Protein AF-A0A5E3WXV5-F1 (afdb_monomer_lite)

Structure (mmCIF, N/CA/C/O backbone):
data_AF-A0A5E3WXV5-F1
#
_entry.id   AF-A0A5E3WXV5-F1
#
loop_
_atom_site.group_PDB
_atom_site.id
_atom_site.type_symbol
_atom_site.label_atom_id
_atom_site.label_alt_id
_atom_site.label_comp_id
_atom_site.label_asym_id
_atom_site.label_entity_id
_atom_site.label_seq_id
_atom_site.pdbx_PDB_ins_code
_atom_site.Cartn_x
_atom_site.Cartn_y
_atom_site.Cartn_z
_atom_site.occupancy
_atom_site.B_iso_or_equiv
_atom_site.auth_seq_id
_atom_site.auth_comp_id
_atom_site.auth_asym_id
_atom_site.auth_atom_id
_atom_site.pdbx_PDB_model_num
ATOM 1 N N . MET A 1 1 ? 11.250 -11.054 -9.498 1.00 72.56 1 MET A N 1
ATOM 2 C CA . MET A 1 1 ? 11.522 -10.725 -8.086 1.00 72.56 1 MET A CA 1
ATOM 3 C C . MET A 1 1 ? 10.188 -10.610 -7.371 1.00 72.56 1 MET A C 1
ATOM 5 O O . MET A 1 1 ? 9.243 -10.063 -7.944 1.00 72.56 1 MET A O 1
ATOM 9 N N . HIS A 1 2 ? 10.112 -11.109 -6.139 1.00 77.56 2 HIS A N 1
ATOM 10 C CA . HIS A 1 2 ? 8.895 -11.073 -5.329 1.00 77.56 2 HIS A CA 1
ATOM 11 C C . HIS A 1 2 ? 9.198 -10.383 -4.003 1.00 77.56 2 HIS A C 1
ATOM 13 O O . HIS A 1 2 ? 10.108 -10.800 -3.292 1.00 77.56 2 HIS A O 1
ATOM 19 N N . TRP A 1 3 ? 8.433 -9.344 -3.687 1.00 82.50 3 TRP A N 1
ATOM 20 C CA . TRP A 1 3 ? 8.455 -8.651 -2.399 1.00 82.50 3 TRP A CA 1
ATOM 21 C C . TRP A 1 3 ? 7.056 -8.737 -1.816 1.00 82.50 3 TRP A C 1
ATOM 23 O O . TRP A 1 3 ? 6.299 -7.769 -1.744 1.00 82.50 3 TRP A O 1
ATOM 33 N N . THR A 1 4 ? 6.664 -9.972 -1.547 1.00 84.12 4 THR A N 1
ATOM 34 C CA . THR A 1 4 ? 5.307 -10.330 -1.172 1.00 84.12 4 THR A CA 1
ATOM 35 C C . THR A 1 4 ? 5.355 -11.074 0.148 1.00 84.12 4 THR A C 1
ATOM 37 O O . THR A 1 4 ? 6.223 -11.926 0.339 1.00 84.12 4 THR A O 1
ATOM 40 N N . VAL A 1 5 ? 4.419 -10.778 1.039 1.00 84.06 5 VAL A N 1
ATOM 41 C CA . VAL A 1 5 ? 4.288 -11.433 2.337 1.00 84.06 5 VAL A CA 1
ATOM 42 C C . VAL A 1 5 ? 2.954 -12.136 2.471 1.00 84.06 5 VAL A C 1
ATOM 44 O O . VAL A 1 5 ? 1.956 -11.634 1.950 1.00 84.06 5 VAL A O 1
ATOM 47 N N . PRO A 1 6 ? 2.894 -13.263 3.201 1.00 86.69 6 PRO A N 1
ATOM 48 C CA . PRO A 1 6 ? 1.621 -13.785 3.674 1.00 86.69 6 PRO A CA 1
ATOM 49 C C . PRO A 1 6 ? 0.800 -12.662 4.313 1.00 86.69 6 PRO A C 1
ATOM 51 O O . PRO A 1 6 ? 1.358 -11.831 5.030 1.00 86.69 6 PRO A O 1
ATOM 54 N N . LEU A 1 7 ? -0.513 -12.643 4.074 1.00 80.25 7 LEU A N 1
ATOM 55 C CA . LEU A 1 7 ? -1.412 -11.613 4.615 1.00 80.25 7 LEU A CA 1
ATOM 56 C C . LEU A 1 7 ? -1.259 -11.444 6.139 1.00 80.25 7 LEU A C 1
ATOM 58 O O . LEU A 1 7 ? -1.269 -10.326 6.641 1.00 80.25 7 LEU A O 1
ATOM 62 N N . MET A 1 8 ? -0.992 -12.543 6.849 1.00 71.12 8 MET A N 1
ATOM 63 C CA . MET A 1 8 ? -0.744 -12.548 8.294 1.00 71.12 8 MET A CA 1
ATOM 64 C C . MET A 1 8 ? 0.432 -11.650 8.721 1.00 71.12 8 MET A C 1
ATOM 66 O O . MET A 1 8 ? 0.409 -11.062 9.794 1.00 71.12 8 MET A O 1
ATOM 70 N N . ASN A 1 9 ? 1.448 -11.474 7.874 1.00 82.44 9 ASN A N 1
ATOM 71 C CA . ASN A 1 9 ? 2.577 -10.599 8.197 1.00 82.44 9 ASN A CA 1
ATOM 72 C C . ASN A 1 9 ? 2.220 -9.113 8.049 1.00 82.44 9 ASN A C 1
ATOM 74 O O . ASN A 1 9 ? 2.842 -8.281 8.706 1.00 82.44 9 ASN A O 1
ATOM 78 N N . LEU A 1 10 ? 1.243 -8.766 7.199 1.00 87.06 10 LEU A N 1
ATOM 79 C CA . LEU A 1 10 ? 0.714 -7.400 7.144 1.00 87.06 10 LEU A CA 1
ATOM 80 C C . LEU A 1 10 ? -0.052 -7.074 8.429 1.00 87.06 10 LEU A C 1
ATOM 82 O O . LEU A 1 10 ? 0.054 -5.957 8.921 1.00 87.06 10 LEU A O 1
ATOM 86 N N . TYR A 1 11 ? -0.757 -8.049 9.004 1.00 90.00 11 TYR A N 1
ATOM 87 C CA . TYR A 1 11 ? -1.477 -7.879 10.269 1.00 90.00 11 TYR A CA 1
ATOM 88 C C . TYR A 1 11 ? -0.534 -7.540 11.422 1.00 90.00 11 TYR A C 1
ATOM 90 O O . TYR A 1 11 ? -0.750 -6.557 12.123 1.00 90.00 11 TYR A O 1
ATOM 98 N N . CYS A 1 12 ? 0.614 -8.218 11.516 1.00 89.12 12 CYS A N 1
ATOM 99 C CA . CYS A 1 12 ? 1.662 -7.862 12.480 1.00 89.12 12 CYS A CA 1
ATOM 100 C C . CYS A 1 12 ? 2.201 -6.426 12.308 1.00 89.12 12 CYS A C 1
ATOM 102 O O . CYS A 1 12 ? 2.820 -5.875 13.221 1.00 89.12 12 CYS A O 1
ATOM 104 N N . TYR A 1 13 ? 1.993 -5.810 11.141 1.00 90.88 13 TYR A N 1
ATOM 105 C CA . TYR A 1 13 ? 2.426 -4.446 10.864 1.00 90.88 13 TYR A CA 1
ATOM 106 C C . TYR A 1 13 ? 1.383 -3.377 11.224 1.00 90.88 13 TYR A C 1
ATOM 108 O O . TYR A 1 13 ? 1.763 -2.239 11.499 1.00 90.88 13 TYR A O 1
ATOM 116 N N . LEU A 1 14 ? 0.093 -3.720 11.302 1.00 92.12 14 LEU A N 1
ATOM 117 C CA . LEU A 1 14 ? -0.974 -2.760 11.616 1.00 92.12 14 LEU A CA 1
ATOM 118 C C . LEU A 1 14 ? -0.775 -2.030 12.962 1.00 92.12 14 LEU A C 1
ATOM 120 O O . LEU A 1 14 ? -0.943 -0.809 12.982 1.00 92.12 14 LEU A O 1
ATOM 124 N N . PRO A 1 15 ? -0.317 -2.678 14.056 1.00 92.94 15 PRO A N 1
ATOM 125 C CA . PRO A 1 15 ? -0.017 -1.969 15.302 1.00 92.94 15 PRO A CA 1
ATOM 126 C C . PRO A 1 15 ? 1.068 -0.893 15.154 1.00 92.94 15 PRO A C 1
ATOM 128 O O . PRO A 1 15 ? 1.005 0.151 15.800 1.00 92.94 15 PRO A O 1
ATOM 131 N N . HIS A 1 16 ? 2.053 -1.108 14.277 1.00 92.88 16 HIS A N 1
ATOM 132 C CA . HIS A 1 16 ? 3.104 -0.122 14.013 1.00 92.88 16 HIS A CA 1
ATOM 133 C C . HIS A 1 16 ? 2.551 1.085 13.249 1.00 92.88 16 HIS A C 1
ATOM 135 O O . HIS A 1 16 ? 2.906 2.223 13.552 1.00 92.88 16 HIS A O 1
ATOM 141 N N . LEU A 1 17 ? 1.643 0.842 12.299 1.00 91.38 17 LEU A N 1
ATOM 142 C CA . LEU A 1 17 ? 0.931 1.900 11.583 1.00 91.38 17 LEU A CA 1
ATOM 143 C C . LEU A 1 17 ? 0.049 2.731 12.521 1.00 91.38 17 LEU A C 1
ATOM 145 O O . LEU A 1 17 ? 0.025 3.953 12.395 1.00 91.38 17 LEU A O 1
ATOM 149 N N . LEU A 1 18 ? -0.617 2.093 13.489 1.00 91.94 18 LEU A N 1
ATOM 150 C CA . LEU A 1 18 ? -1.394 2.793 14.513 1.00 91.94 18 LEU A CA 1
ATOM 151 C C . LEU A 1 18 ? -0.515 3.740 15.332 1.00 91.94 18 LEU A C 1
ATOM 153 O O . LEU A 1 18 ? -0.861 4.905 15.498 1.00 91.94 18 LEU A O 1
ATOM 157 N N . MET A 1 19 ? 0.642 3.271 15.802 1.00 92.38 19 MET A N 1
ATOM 158 C CA . MET A 1 19 ? 1.572 4.114 16.563 1.00 92.38 19 MET A CA 1
ATOM 159 C C . MET A 1 19 ? 2.085 5.292 15.731 1.00 92.38 19 MET A C 1
ATOM 161 O O . MET A 1 19 ? 2.176 6.411 16.237 1.00 92.38 19 MET A O 1
ATOM 165 N N . ALA A 1 20 ? 2.361 5.066 14.444 1.00 89.75 20 ALA A N 1
ATOM 166 C CA . ALA A 1 20 ? 2.742 6.132 13.524 1.00 89.75 20 ALA A CA 1
ATOM 167 C C . ALA A 1 20 ? 1.608 7.159 13.326 1.00 89.75 20 ALA A C 1
ATOM 169 O O . ALA A 1 20 ? 1.871 8.360 13.333 1.00 89.75 20 ALA A O 1
ATOM 170 N N . GLN A 1 21 ? 0.349 6.715 13.216 1.00 92.56 21 GLN A N 1
ATOM 171 C CA . GLN A 1 21 ? -0.812 7.606 13.116 1.00 92.56 21 GLN A CA 1
ATOM 172 C C . GLN A 1 21 ? -1.058 8.389 14.411 1.00 92.56 21 GLN A C 1
ATOM 174 O O . GLN A 1 21 ? -1.291 9.590 14.347 1.00 92.56 21 GLN A O 1
ATOM 179 N N . ILE A 1 22 ? -0.947 7.753 15.582 1.00 91.38 22 ILE A N 1
ATOM 180 C CA . ILE A 1 22 ? -1.072 8.432 16.884 1.00 91.38 22 ILE A CA 1
ATOM 181 C C . ILE A 1 22 ? -0.034 9.551 17.002 1.00 91.38 22 ILE A C 1
ATOM 183 O O . ILE A 1 22 ? -0.362 10.648 17.447 1.00 91.38 22 ILE A O 1
ATOM 187 N N . LYS A 1 23 ? 1.208 9.295 16.573 1.00 91.69 23 LYS A N 1
ATOM 188 C CA . LYS A 1 23 ? 2.276 10.301 16.581 1.00 91.69 23 LYS A CA 1
ATOM 189 C C . LYS A 1 23 ? 2.004 11.450 15.604 1.00 91.69 23 LYS A C 1
ATOM 191 O O . LYS A 1 23 ? 2.336 12.590 15.912 1.00 91.69 23 LYS A O 1
ATOM 196 N N . ALA A 1 24 ? 1.418 11.154 14.445 1.00 90.56 24 ALA A N 1
ATOM 197 C CA . ALA A 1 24 ? 1.077 12.153 13.435 1.00 90.56 24 ALA A CA 1
ATOM 198 C C . ALA A 1 24 ? -0.166 12.994 13.795 1.00 90.56 24 ALA A C 1
ATOM 200 O O . ALA A 1 24 ? -0.303 14.110 13.293 1.00 90.56 24 ALA A O 1
ATOM 201 N N . GLY A 1 25 ? -1.068 12.484 14.642 1.00 91.19 25 GLY A N 1
ATOM 202 C CA . GLY A 1 25 ? -2.353 13.125 14.937 1.00 91.19 25 GLY A CA 1
ATOM 203 C C . GLY A 1 25 ? -3.238 13.193 13.688 1.00 91.19 25 GLY A C 1
ATOM 204 O O . GLY A 1 25 ? -3.414 12.186 13.003 1.00 91.19 25 GLY A O 1
ATOM 205 N N . ASP A 1 26 ? -3.743 14.388 13.369 1.00 87.19 26 ASP A N 1
ATOM 206 C CA . ASP A 1 26 ? -4.492 14.665 12.129 1.00 87.19 26 ASP A CA 1
ATOM 207 C C . ASP A 1 26 ? -3.582 14.877 10.901 1.00 87.19 26 ASP A C 1
ATOM 209 O O . ASP A 1 26 ? -4.061 15.060 9.779 1.00 87.19 26 ASP A O 1
ATOM 213 N N . GLY A 1 27 ? -2.259 14.857 11.098 1.00 89.00 27 GLY A N 1
ATOM 214 C CA . GLY A 1 27 ? -1.269 15.013 10.040 1.00 89.00 27 GLY A CA 1
ATOM 215 C C . GLY A 1 27 ? -1.107 13.782 9.141 1.00 89.00 27 GLY A C 1
ATOM 216 O O . GLY A 1 27 ? -1.650 12.699 9.373 1.00 89.00 27 GLY A O 1
ATOM 217 N N . VAL A 1 28 ? -0.300 13.942 8.088 1.00 85.62 28 VAL A N 1
ATOM 218 C CA . VAL A 1 28 ? 0.076 12.839 7.194 1.00 85.62 28 VAL A CA 1
ATOM 219 C C . VAL A 1 28 ? 1.032 11.899 7.924 1.00 85.62 28 VAL A C 1
ATOM 221 O O . VAL A 1 28 ? 2.090 12.317 8.388 1.00 85.62 28 VAL A O 1
ATOM 224 N N . VAL A 1 29 ? 0.694 10.608 7.978 1.00 90.31 29 VAL A N 1
ATOM 225 C CA . VAL A 1 29 ? 1.562 9.593 8.589 1.00 90.31 29 VAL A CA 1
ATOM 226 C C . VAL A 1 29 ? 2.898 9.526 7.862 1.00 90.31 29 VAL A C 1
ATOM 228 O O . VAL A 1 29 ? 2.968 9.173 6.675 1.00 90.31 29 VAL A O 1
ATOM 231 N N . ASN A 1 30 ? 3.962 9.809 8.607 1.00 89.62 30 ASN A N 1
ATOM 232 C CA . ASN A 1 30 ? 5.321 9.586 8.159 1.00 89.62 30 ASN A CA 1
ATOM 233 C C . ASN A 1 30 ? 5.684 8.103 8.331 1.00 89.62 30 ASN A C 1
ATOM 235 O O . ASN A 1 30 ? 6.096 7.662 9.403 1.00 89.62 30 ASN A O 1
ATOM 239 N N . LEU A 1 31 ? 5.517 7.321 7.262 1.00 89.38 31 LEU A N 1
ATOM 240 C CA . LEU A 1 31 ? 5.845 5.890 7.263 1.00 89.38 31 LEU A CA 1
ATOM 241 C C . LEU A 1 31 ? 7.351 5.618 7.425 1.00 89.38 31 LEU A C 1
ATOM 243 O O . LEU A 1 31 ? 7.721 4.480 7.699 1.00 89.38 31 LEU A O 1
ATOM 247 N N . ASP A 1 32 ? 8.209 6.630 7.266 1.00 86.62 32 ASP A N 1
ATOM 248 C CA . ASP A 1 32 ? 9.666 6.484 7.359 1.00 86.62 32 ASP A CA 1
ATOM 249 C C . ASP A 1 32 ? 10.179 6.505 8.808 1.00 86.62 32 ASP A C 1
ATOM 251 O O . ASP A 1 32 ? 11.305 6.094 9.071 1.00 86.62 32 ASP A O 1
ATOM 255 N N . GLU A 1 33 ? 9.351 6.933 9.765 1.00 84.69 33 GLU A N 1
ATOM 256 C CA . GLU A 1 33 ? 9.688 6.907 11.196 1.00 84.69 33 GLU A CA 1
ATOM 257 C C . GLU A 1 33 ? 9.397 5.553 11.859 1.00 84.69 33 GLU A C 1
ATOM 259 O O . GLU A 1 33 ? 9.860 5.290 12.971 1.00 84.69 33 GLU A O 1
ATOM 264 N N . GLY A 1 34 ? 8.614 4.700 11.196 1.00 82.25 34 GLY A N 1
ATOM 265 C CA . GLY A 1 34 ? 8.286 3.359 11.667 1.00 82.25 34 GLY A CA 1
ATOM 266 C C . GLY A 1 34 ? 9.260 2.302 11.140 1.00 82.25 34 GLY A C 1
ATOM 267 O O . GLY A 1 34 ? 9.916 2.506 10.117 1.00 82.25 34 GLY A O 1
ATOM 268 N N . PRO A 1 35 ? 9.340 1.124 11.786 1.00 84.88 35 PRO A N 1
ATOM 269 C CA . PRO A 1 35 ? 10.082 0.009 11.215 1.00 84.88 35 PRO A CA 1
ATOM 270 C C . PRO A 1 35 ? 9.461 -0.363 9.867 1.00 84.88 35 PRO A C 1
ATOM 272 O O . PRO A 1 35 ? 8.256 -0.581 9.767 1.00 84.88 35 PRO A O 1
ATOM 275 N N . GLN A 1 36 ? 10.264 -0.440 8.811 1.00 81.75 36 GLN A N 1
ATOM 276 C CA . GLN A 1 36 ? 9.775 -0.954 7.535 1.00 81.75 36 GLN A CA 1
ATOM 277 C C . GLN A 1 36 ? 9.594 -2.476 7.647 1.00 81.75 36 GLN A C 1
ATOM 279 O O . GLN A 1 36 ? 10.461 -3.149 8.215 1.00 81.75 36 GLN A O 1
ATOM 284 N N . PRO A 1 37 ? 8.515 -3.071 7.105 1.00 83.75 37 PRO A N 1
ATOM 285 C CA . PRO A 1 37 ? 8.374 -4.519 7.146 1.00 83.75 37 PRO A CA 1
ATOM 286 C C . PRO A 1 37 ? 9.517 -5.154 6.355 1.00 83.75 37 PRO A C 1
ATOM 288 O O . PRO A 1 37 ? 9.707 -4.845 5.177 1.00 83.75 37 PRO A O 1
ATOM 291 N N . TYR A 1 38 ? 10.259 -6.066 6.990 1.00 83.62 38 TYR A N 1
ATOM 292 C CA . TYR A 1 38 ? 11.486 -6.661 6.441 1.00 83.62 38 TYR A CA 1
ATOM 293 C C . TYR A 1 38 ? 11.327 -7.174 5.002 1.00 83.62 38 TYR A C 1
ATOM 295 O O . TYR A 1 38 ? 12.197 -7.000 4.152 1.00 83.62 38 TYR A O 1
ATOM 303 N N . ALA A 1 39 ? 10.171 -7.751 4.693 1.00 82.62 39 ALA A N 1
ATOM 304 C CA . ALA A 1 39 ? 9.888 -8.297 3.374 1.00 82.62 39 ALA A CA 1
ATOM 305 C C . ALA A 1 39 ? 9.752 -7.257 2.251 1.00 82.62 39 ALA A C 1
ATOM 307 O O . ALA A 1 39 ? 9.864 -7.609 1.075 1.00 82.62 39 ALA A O 1
ATOM 308 N N . PHE A 1 40 ? 9.517 -5.991 2.592 1.00 87.19 40 PHE A N 1
ATOM 309 C CA . PHE A 1 40 ? 9.514 -4.893 1.633 1.00 87.19 40 PHE A CA 1
ATOM 310 C C . PHE A 1 40 ? 10.863 -4.186 1.556 1.00 87.19 40 PHE A C 1
ATOM 312 O O . PHE A 1 40 ? 11.065 -3.430 0.616 1.00 87.19 40 PHE A O 1
ATOM 319 N N . MET A 1 41 ? 11.809 -4.446 2.464 1.00 87.69 41 MET A N 1
ATOM 320 C CA . MET A 1 41 ? 13.103 -3.751 2.495 1.00 87.69 41 MET A CA 1
ATOM 321 C C . MET A 1 41 ? 13.842 -3.873 1.155 1.00 87.69 41 MET A C 1
ATOM 323 O O . MET A 1 41 ? 14.228 -2.874 0.565 1.00 87.69 41 MET A O 1
ATOM 327 N N . ALA A 1 42 ? 13.876 -5.073 0.565 1.00 88.00 42 ALA A N 1
ATOM 328 C CA . ALA A 1 42 ? 14.467 -5.278 -0.760 1.00 88.00 42 ALA A CA 1
ATOM 329 C C . ALA A 1 42 ? 13.708 -4.570 -1.905 1.00 88.00 42 ALA A C 1
ATOM 331 O O . ALA A 1 42 ? 14.281 -4.326 -2.969 1.00 88.00 42 ALA A O 1
ATOM 332 N N . PHE A 1 43 ? 12.418 -4.265 -1.727 1.00 90.31 43 PHE A N 1
ATOM 333 C CA . PHE A 1 43 ? 11.668 -3.420 -2.656 1.00 90.31 43 PHE A CA 1
ATOM 334 C C . PHE A 1 43 ? 12.048 -1.948 -2.471 1.00 90.31 43 PHE A C 1
ATOM 336 O O . PHE A 1 43 ? 12.353 -1.292 -3.466 1.00 90.31 43 PHE A O 1
ATOM 343 N N . TYR A 1 44 ? 12.085 -1.461 -1.227 1.00 89.50 44 TYR A N 1
ATOM 344 C CA . TYR A 1 44 ? 12.519 -0.105 -0.878 1.00 89.50 44 TYR A CA 1
ATOM 345 C C . TYR A 1 44 ? 13.939 0.172 -1.390 1.00 89.50 44 TYR A C 1
ATOM 347 O O . TYR A 1 44 ? 14.132 1.129 -2.138 1.00 89.50 44 TYR A O 1
ATOM 355 N N . ASP A 1 45 ? 14.886 -0.732 -1.130 1.00 89.81 45 ASP A N 1
ATOM 356 C CA . ASP A 1 45 ? 16.258 -0.668 -1.643 1.00 89.81 45 ASP A CA 1
ATOM 357 C C . ASP A 1 45 ? 16.283 -0.601 -3.175 1.00 89.81 45 ASP A C 1
ATOM 359 O O . ASP A 1 45 ? 16.995 0.208 -3.765 1.00 89.81 45 ASP A O 1
ATOM 363 N N . ARG A 1 46 ? 15.461 -1.409 -3.860 1.00 89.12 46 ARG A N 1
ATOM 364 C CA . ARG A 1 46 ? 15.404 -1.382 -5.329 1.00 89.12 46 ARG A CA 1
ATOM 365 C C . ARG A 1 46 ? 14.837 -0.066 -5.861 1.00 89.12 46 ARG A C 1
ATOM 367 O O . ARG A 1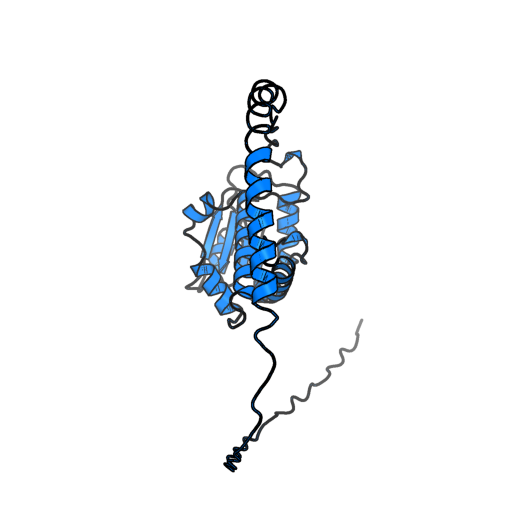 46 ? 15.326 0.417 -6.882 1.00 89.12 46 ARG A O 1
ATOM 374 N N . VAL A 1 47 ? 13.813 0.491 -5.214 1.00 88.75 47 VAL A N 1
ATOM 375 C CA . VAL A 1 47 ? 13.243 1.799 -5.575 1.00 88.75 47 VAL A CA 1
ATOM 376 C C . VAL A 1 47 ? 14.263 2.912 -5.331 1.00 88.75 47 VAL A C 1
ATOM 378 O O . VAL A 1 47 ? 14.390 3.785 -6.185 1.00 88.75 47 VAL A O 1
ATOM 381 N N . ARG A 1 48 ? 15.018 2.853 -4.226 1.00 88.69 48 ARG A N 1
ATOM 382 C CA . ARG A 1 48 ? 16.091 3.799 -3.891 1.00 88.69 48 ARG A CA 1
ATOM 383 C C . ARG A 1 48 ? 17.242 3.742 -4.897 1.00 88.69 48 ARG A C 1
ATOM 385 O O . ARG A 1 48 ? 17.620 4.765 -5.458 1.00 88.69 48 ARG A O 1
ATOM 392 N N . ASP A 1 49 ? 17.784 2.552 -5.143 1.00 88.06 49 ASP A N 1
ATOM 393 C CA . ASP A 1 49 ? 19.064 2.397 -5.841 1.00 88.06 49 ASP A CA 1
ATOM 394 C C . ASP A 1 49 ? 18.910 2.366 -7.366 1.00 88.06 49 ASP A C 1
ATOM 396 O O . ASP A 1 49 ? 19.824 2.746 -8.104 1.00 88.06 49 ASP A O 1
ATOM 400 N N . ARG A 1 50 ? 17.782 1.843 -7.872 1.00 85.38 50 ARG A N 1
ATOM 401 C CA . ARG A 1 50 ? 17.550 1.621 -9.311 1.00 85.38 50 ARG A CA 1
ATOM 402 C C . ARG A 1 50 ? 16.083 1.834 -9.702 1.00 85.38 50 ARG A C 1
ATOM 404 O O . ARG A 1 50 ? 15.436 0.898 -10.189 1.00 85.38 50 ARG A O 1
ATOM 411 N N . PRO A 1 51 ? 15.553 3.062 -9.564 1.00 76.25 51 PRO A N 1
ATOM 412 C CA . PRO A 1 51 ? 14.179 3.353 -9.964 1.00 76.25 51 PRO A CA 1
ATOM 413 C C . PRO A 1 51 ? 13.977 3.269 -11.488 1.00 76.25 51 PRO A C 1
ATOM 415 O O . PRO A 1 51 ? 12.879 2.955 -11.955 1.00 76.25 51 PRO A O 1
ATOM 418 N N . ALA A 1 52 ? 15.036 3.517 -12.272 1.00 69.06 52 ALA A N 1
ATOM 419 C CA . ALA A 1 52 ? 15.005 3.450 -13.729 1.00 69.06 52 ALA A CA 1
ATOM 420 C C . ALA A 1 52 ? 14.865 2.000 -14.224 1.00 69.06 52 ALA A C 1
ATOM 422 O O . ALA A 1 52 ? 15.653 1.115 -13.880 1.00 69.06 52 ALA A O 1
ATOM 423 N N . ARG A 1 53 ? 13.852 1.759 -15.062 1.00 66.81 53 ARG A N 1
ATOM 424 C CA . ARG A 1 53 ? 13.506 0.425 -15.564 1.00 66.81 53 ARG A CA 1
ATOM 425 C C . ARG A 1 53 ? 14.011 0.132 -16.969 1.00 66.81 53 ARG A C 1
ATOM 427 O O . ARG A 1 53 ? 14.098 1.008 -17.827 1.00 66.81 53 ARG A O 1
ATOM 434 N N . ALA A 1 54 ? 14.184 -1.166 -17.222 1.00 65.88 54 ALA A N 1
ATOM 435 C CA . ALA A 1 54 ? 14.129 -1.727 -18.562 1.00 65.88 54 ALA A CA 1
ATOM 436 C C . ALA A 1 54 ? 12.723 -1.506 -19.152 1.00 65.88 54 ALA A C 1
ATOM 438 O O . ALA A 1 54 ? 11.706 -1.803 -18.518 1.00 65.88 54 ALA A O 1
ATOM 439 N N . ARG A 1 55 ? 12.666 -0.967 -20.372 1.00 74.81 55 ARG A N 1
ATOM 440 C CA . ARG A 1 55 ? 11.424 -0.678 -21.104 1.00 74.81 55 ARG A CA 1
ATOM 441 C C . ARG A 1 55 ? 10.498 -1.909 -21.106 1.00 74.81 55 ARG A C 1
ATOM 443 O O . ARG A 1 55 ? 10.876 -2.953 -21.626 1.00 74.81 55 ARG A O 1
ATOM 450 N N . GLY A 1 56 ? 9.285 -1.774 -20.563 1.00 81.88 56 GLY A N 1
ATOM 451 C CA . GLY A 1 56 ? 8.223 -2.789 -20.661 1.00 81.88 56 GLY A CA 1
ATOM 452 C C . GLY A 1 56 ? 8.040 -3.729 -19.461 1.00 81.88 56 GLY A C 1
ATOM 453 O O . GLY A 1 56 ? 7.143 -4.572 -19.502 1.00 81.88 56 GLY A O 1
ATOM 454 N N . GLU A 1 57 ? 8.823 -3.597 -18.387 1.00 86.62 57 GLU A N 1
ATOM 455 C CA . GLU A 1 57 ? 8.575 -4.358 -17.154 1.00 86.62 57 GLU A CA 1
ATOM 456 C C . GLU A 1 57 ? 7.247 -3.896 -16.510 1.00 86.62 57 GLU A C 1
ATOM 458 O O . GLU A 1 57 ? 6.966 -2.701 -16.424 1.00 86.62 57 GLU A O 1
ATOM 463 N N . ARG A 1 58 ? 6.404 -4.837 -16.070 1.00 93.12 58 ARG A N 1
ATOM 464 C CA . ARG A 1 58 ? 5.124 -4.563 -15.388 1.00 93.12 58 ARG A CA 1
ATOM 465 C C . ARG A 1 58 ? 5.317 -4.774 -13.888 1.00 93.12 58 ARG A C 1
ATOM 467 O O . ARG A 1 58 ? 5.961 -5.742 -13.494 1.00 93.12 58 ARG A O 1
ATOM 474 N N . VAL A 1 59 ? 4.831 -3.860 -13.047 1.00 95.31 59 VAL A N 1
ATOM 475 C CA . VAL A 1 59 ? 4.704 -4.118 -11.600 1.00 95.31 59 VAL A CA 1
ATOM 476 C C . VAL A 1 59 ? 3.262 -4.488 -11.298 1.00 95.31 59 VAL A C 1
ATOM 478 O O . VAL A 1 59 ? 2.343 -3.899 -11.862 1.00 95.31 59 VAL A O 1
ATOM 481 N N . TYR A 1 60 ? 3.071 -5.428 -10.388 1.00 97.12 60 TYR A N 1
ATOM 482 C CA . TYR A 1 60 ? 1.791 -5.759 -9.792 1.00 97.12 60 TYR A CA 1
ATOM 483 C C . TYR A 1 60 ? 1.848 -5.442 -8.301 1.00 97.12 60 TYR A C 1
ATOM 485 O O . TYR A 1 60 ? 2.785 -5.851 -7.616 1.00 97.12 60 TYR A O 1
ATOM 493 N N . ILE A 1 61 ? 0.843 -4.723 -7.818 1.00 97.44 61 ILE A N 1
ATOM 494 C CA . ILE A 1 61 ? 0.626 -4.417 -6.405 1.00 97.44 61 ILE A CA 1
ATOM 495 C C . ILE A 1 61 ? -0.571 -5.249 -5.974 1.00 97.44 61 ILE A C 1
ATOM 497 O O . ILE A 1 61 ? -1.617 -5.174 -6.616 1.00 97.44 61 ILE A O 1
ATOM 501 N N . ILE A 1 62 ? -0.419 -6.062 -4.939 1.00 97.56 62 ILE A N 1
ATOM 502 C CA . ILE A 1 62 ? -1.442 -6.961 -4.414 1.00 97.56 62 ILE A CA 1
ATOM 503 C C . ILE A 1 62 ? -1.848 -6.416 -3.046 1.00 97.56 62 ILE A C 1
ATOM 505 O O . ILE A 1 62 ? -1.096 -6.534 -2.080 1.00 97.56 62 ILE A O 1
ATOM 509 N N . PHE A 1 63 ? -3.017 -5.781 -2.983 1.00 96.38 63 PHE A N 1
ATOM 510 C CA . PHE A 1 63 ? -3.546 -5.188 -1.750 1.00 96.38 63 PHE A CA 1
ATOM 511 C C . PHE A 1 63 ? -4.285 -6.223 -0.908 1.00 96.38 63 PHE A C 1
ATOM 513 O O . PHE A 1 63 ? -4.191 -6.207 0.313 1.00 96.38 63 PHE A O 1
ATOM 520 N N . VAL A 1 64 ? -5.011 -7.124 -1.578 1.00 95.94 64 VAL A N 1
ATOM 521 C CA . VAL A 1 64 ? -5.807 -8.183 -0.951 1.00 95.94 64 VAL A CA 1
ATOM 522 C C . VAL A 1 64 ? -5.612 -9.476 -1.735 1.00 95.94 64 VAL A C 1
ATOM 524 O O . VAL A 1 64 ? -5.768 -9.493 -2.958 1.00 95.94 64 VAL A O 1
ATOM 527 N N . GLY A 1 65 ? -5.278 -10.554 -1.033 1.00 95.44 65 GLY A N 1
ATOM 528 C CA . GLY A 1 65 ? -5.039 -11.888 -1.581 1.00 95.44 65 GLY A CA 1
ATOM 529 C C . GLY A 1 65 ? -4.535 -12.837 -0.492 1.00 95.44 65 GLY A C 1
ATOM 530 O O . GLY A 1 65 ? -4.439 -12.451 0.672 1.00 95.44 65 GLY A O 1
ATOM 531 N N . SER A 1 66 ? -4.168 -14.064 -0.864 1.00 94.88 66 SER A N 1
ATOM 532 C CA . SER A 1 66 ? -3.467 -14.993 0.042 1.00 94.88 66 SER A CA 1
ATOM 533 C C . SER A 1 66 ? -2.083 -14.466 0.450 1.00 94.88 66 SER A C 1
ATOM 535 O O . SER A 1 66 ? -1.548 -14.804 1.507 1.00 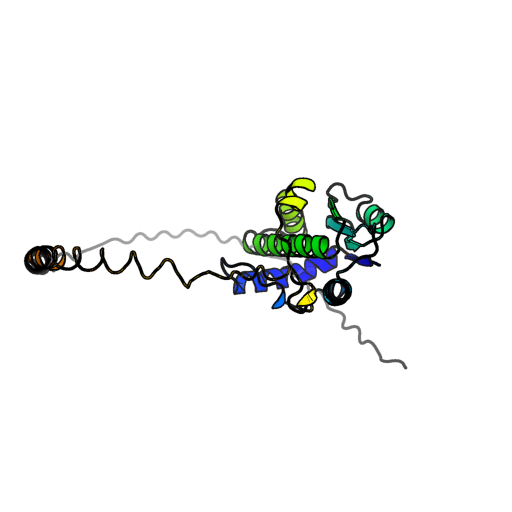94.88 66 SER A O 1
ATOM 537 N N . VAL A 1 67 ? -1.530 -13.582 -0.381 1.00 94.69 67 VAL A N 1
ATOM 538 C CA . VAL A 1 67 ? -0.270 -12.871 -0.193 1.00 94.69 67 VAL A CA 1
ATOM 539 C C . VAL A 1 67 ? -0.500 -11.409 -0.588 1.00 94.69 67 VAL A C 1
ATOM 541 O O . VAL A 1 67 ? -1.221 -11.138 -1.548 1.00 94.69 67 VAL A O 1
ATOM 544 N N . VAL A 1 68 ? 0.114 -10.470 0.126 1.00 95.12 68 VAL A N 1
ATOM 545 C CA . VAL A 1 68 ? 0.061 -9.026 -0.146 1.00 95.12 68 VAL A CA 1
ATOM 546 C C . VAL A 1 68 ? 1.454 -8.487 -0.433 1.00 95.12 68 VAL A C 1
ATOM 548 O O . VAL A 1 68 ? 2.453 -9.043 0.022 1.00 95.12 68 VAL A O 1
ATOM 551 N N . GLY A 1 69 ? 1.547 -7.412 -1.206 1.00 95.31 69 GLY A N 1
ATOM 552 C CA . GLY A 1 69 ? 2.824 -6.782 -1.523 1.00 95.31 69 GLY A CA 1
ATOM 553 C C . GLY A 1 69 ? 3.010 -6.488 -2.997 1.00 95.31 69 GLY A C 1
ATOM 554 O O . GLY A 1 69 ? 2.054 -6.212 -3.717 1.00 95.31 69 GLY A O 1
ATOM 555 N N . ILE A 1 70 ? 4.259 -6.522 -3.452 1.00 95.44 70 ILE A N 1
ATOM 556 C CA . ILE A 1 70 ? 4.637 -6.052 -4.783 1.00 95.44 70 ILE A CA 1
ATOM 557 C C . ILE A 1 70 ? 5.426 -7.139 -5.505 1.00 95.44 70 ILE A C 1
ATOM 559 O O . ILE A 1 70 ? 6.333 -7.764 -4.957 1.00 95.44 70 ILE A O 1
ATOM 563 N N . THR A 1 71 ? 5.101 -7.381 -6.771 1.00 95.44 71 THR A N 1
ATOM 564 C CA . THR A 1 71 ? 5.810 -8.358 -7.599 1.00 95.44 71 THR A CA 1
ATOM 565 C C . THR A 1 71 ? 5.904 -7.900 -9.045 1.00 95.44 71 THR A C 1
ATOM 567 O O . THR A 1 71 ? 5.079 -7.134 -9.535 1.00 95.44 71 THR A O 1
ATOM 570 N N . THR A 1 72 ? 6.923 -8.372 -9.757 1.00 94.31 72 THR A N 1
ATOM 571 C CA . THR A 1 72 ? 7.046 -8.175 -11.208 1.00 94.31 72 THR A CA 1
ATOM 572 C C . THR A 1 72 ? 6.548 -9.381 -12.002 1.00 94.31 72 THR A C 1
ATOM 574 O O . THR A 1 72 ? 6.539 -9.362 -13.232 1.00 94.31 72 THR A O 1
ATOM 577 N N . GLU A 1 73 ? 6.103 -10.431 -11.311 1.00 95.44 73 GLU A N 1
ATOM 578 C CA . GLU A 1 73 ? 5.811 -11.732 -11.897 1.00 95.44 73 GLU A CA 1
ATOM 579 C C . GLU A 1 73 ? 4.305 -11.988 -11.921 1.00 95.44 73 GLU A C 1
ATOM 581 O O . GLU A 1 73 ? 3.626 -12.007 -10.894 1.00 95.44 73 GLU A O 1
ATOM 586 N N . GLN A 1 74 ? 3.765 -12.177 -13.128 1.00 96.19 74 GLN A N 1
ATOM 587 C CA . GLN A 1 74 ? 2.325 -12.334 -13.328 1.00 96.19 74 GLN A CA 1
ATOM 588 C C . GLN A 1 74 ? 1.775 -13.583 -12.628 1.00 96.19 74 GLN A C 1
ATOM 590 O O . GLN A 1 74 ? 0.706 -13.516 -12.028 1.00 96.19 74 GLN A O 1
ATOM 595 N N . HIS A 1 75 ? 2.517 -14.692 -12.652 1.00 97.06 75 HIS A N 1
ATOM 596 C CA . HIS A 1 75 ? 2.076 -15.940 -12.031 1.00 97.06 75 HIS A CA 1
ATOM 597 C C . HIS A 1 75 ? 1.953 -15.817 -10.504 1.00 97.06 75 HIS A C 1
ATOM 599 O O . HIS A 1 75 ? 1.050 -16.399 -9.916 1.00 97.06 75 HIS A O 1
ATOM 605 N N . THR A 1 76 ? 2.812 -15.027 -9.849 1.00 96.19 76 THR A N 1
ATOM 606 C CA . THR A 1 76 ? 2.735 -14.779 -8.400 1.00 96.19 76 THR A CA 1
ATOM 607 C C . THR A 1 76 ? 1.492 -13.991 -8.047 1.00 96.19 76 THR A C 1
ATOM 609 O O . THR A 1 76 ? 0.813 -14.315 -7.080 1.00 96.19 76 THR A O 1
ATOM 612 N N . ARG A 1 77 ? 1.163 -12.978 -8.855 1.00 96.81 77 ARG A N 1
ATOM 613 C CA . ARG A 1 77 ? -0.085 -12.230 -8.711 1.00 96.81 77 ARG A CA 1
ATOM 614 C C . ARG A 1 77 ? -1.292 -13.154 -8.885 1.00 96.81 77 ARG A C 1
ATOM 616 O O . ARG A 1 77 ? -2.188 -13.127 -8.055 1.00 96.81 77 ARG A O 1
ATOM 623 N N . GLU A 1 78 ? -1.317 -13.979 -9.928 1.00 97.56 78 GLU A N 1
ATOM 624 C CA . GLU A 1 78 ? -2.419 -14.922 -10.168 1.00 97.56 78 GLU A CA 1
ATOM 625 C C . GLU A 1 78 ? -2.570 -15.933 -9.022 1.00 97.56 78 GLU A C 1
ATOM 627 O O . GLU A 1 78 ? -3.682 -16.145 -8.546 1.00 97.56 78 GLU A O 1
ATOM 632 N N . ALA A 1 79 ? -1.461 -16.479 -8.514 1.00 97.00 79 ALA A N 1
ATOM 633 C CA . ALA A 1 79 ? -1.457 -17.369 -7.355 1.00 97.00 79 ALA A CA 1
ATOM 634 C C . ALA A 1 79 ? -1.952 -16.672 -6.076 1.00 97.00 79 ALA A C 1
ATOM 636 O O . ALA A 1 79 ? -2.722 -17.257 -5.318 1.00 97.00 79 ALA A O 1
ATOM 637 N N . ALA A 1 80 ? -1.568 -15.411 -5.855 1.00 96.50 80 ALA A N 1
ATOM 638 C CA . ALA A 1 80 ? -2.025 -14.628 -4.709 1.00 96.50 80 ALA A CA 1
ATOM 639 C C . ALA A 1 80 ? -3.532 -14.321 -4.760 1.00 96.50 80 ALA A C 1
ATOM 641 O O . ALA A 1 80 ? -4.182 -14.200 -3.724 1.00 96.50 80 ALA A O 1
ATOM 642 N N . MET A 1 81 ? -4.095 -14.195 -5.964 1.00 97.25 81 MET A N 1
ATOM 643 C CA . MET A 1 81 ? -5.521 -13.933 -6.174 1.00 97.25 81 MET A CA 1
ATOM 644 C C . MET A 1 81 ? -6.373 -15.210 -6.190 1.00 97.25 81 MET A C 1
ATOM 646 O O . MET A 1 81 ? -7.596 -15.137 -6.065 1.00 97.25 81 MET A O 1
ATOM 650 N N . TRP A 1 82 ? -5.757 -16.380 -6.367 1.00 97.44 82 TRP A N 1
ATOM 651 C CA . TRP A 1 82 ? -6.476 -17.638 -6.529 1.00 97.44 82 TRP A CA 1
ATOM 652 C C . TRP A 1 82 ? -7.275 -18.007 -5.272 1.00 97.44 82 TRP A C 1
ATOM 654 O O . TRP A 1 82 ? -6.720 -18.141 -4.184 1.00 97.44 82 TRP A O 1
ATOM 664 N N . GLY A 1 83 ? -8.588 -18.207 -5.430 1.00 96.25 83 GLY A N 1
ATOM 665 C CA . GLY A 1 83 ? -9.486 -18.599 -4.337 1.00 96.25 83 GLY A CA 1
ATOM 666 C C . GLY A 1 83 ? -9.869 -17.470 -3.372 1.00 96.25 83 GLY A C 1
ATOM 667 O O . GLY A 1 83 ? -10.577 -17.727 -2.401 1.00 96.25 83 GLY A O 1
ATOM 668 N N . CYS A 1 84 ? -9.451 -16.230 -3.635 1.00 95.56 84 CYS A N 1
ATOM 669 C CA . CYS A 1 84 ? -9.759 -15.070 -2.803 1.00 95.56 84 CYS A CA 1
ATOM 670 C C . CYS A 1 84 ? -10.825 -14.195 -3.499 1.00 95.56 84 CYS A C 1
ATOM 672 O O . CYS A 1 84 ? -10.480 -13.454 -4.420 1.00 95.56 84 CYS A O 1
ATOM 674 N N . PRO A 1 85 ? -12.113 -14.255 -3.099 1.00 92.94 85 PRO A N 1
ATOM 675 C CA . PRO A 1 85 ? -13.194 -13.544 -3.796 1.00 92.94 85 PRO A CA 1
ATOM 676 C C . PRO A 1 85 ? -13.041 -12.018 -3.738 1.00 92.94 85 PRO A C 1
ATOM 678 O O . PRO A 1 85 ? -13.374 -11.332 -4.700 1.00 92.94 85 PRO A O 1
ATOM 681 N N . ASP A 1 86 ? -12.460 -11.510 -2.650 1.00 93.88 86 ASP A N 1
ATOM 682 C CA . ASP A 1 86 ? -12.214 -10.081 -2.430 1.00 93.88 86 ASP A CA 1
ATOM 683 C C . ASP A 1 86 ? -10.813 -9.642 -2.899 1.00 93.88 86 ASP A C 1
ATOM 685 O O . ASP A 1 86 ? -10.356 -8.543 -2.570 1.00 93.88 86 ASP A O 1
ATOM 689 N N . ALA A 1 87 ? -10.099 -10.497 -3.645 1.00 95.94 87 ALA A N 1
ATOM 690 C CA . ALA A 1 87 ? -8.742 -10.197 -4.078 1.00 95.94 87 ALA A CA 1
ATOM 691 C C . ALA A 1 87 ? -8.683 -8.927 -4.927 1.00 95.94 87 ALA A C 1
ATOM 693 O O . ALA A 1 87 ? -9.494 -8.696 -5.829 1.00 95.94 87 ALA A O 1
ATOM 694 N N . TYR A 1 88 ? -7.661 -8.117 -4.673 1.00 96.94 88 TYR A N 1
ATOM 695 C CA . TYR A 1 88 ? -7.466 -6.861 -5.369 1.00 96.94 88 TYR A CA 1
ATOM 696 C C . TYR A 1 88 ? -6.002 -6.612 -5.652 1.00 96.94 88 TYR A C 1
ATOM 698 O O . TYR A 1 88 ? -5.143 -6.657 -4.770 1.00 96.94 88 TYR A O 1
ATOM 706 N N . SER A 1 89 ? -5.738 -6.309 -6.916 1.00 97.50 89 SER A N 1
ATOM 707 C CA . SER A 1 89 ? -4.404 -6.007 -7.392 1.00 97.50 89 SER A CA 1
ATOM 708 C C . SER A 1 89 ? -4.463 -4.967 -8.495 1.00 97.50 89 SER A C 1
ATOM 710 O O . SER A 1 89 ? -5.357 -5.037 -9.343 1.00 97.50 89 SER A O 1
ATOM 712 N N . ILE A 1 90 ? -3.460 -4.106 -8.560 1.00 97.38 90 ILE A N 1
ATOM 713 C CA . ILE A 1 90 ? -3.293 -3.131 -9.637 1.00 97.38 90 ILE A CA 1
ATOM 714 C C . ILE A 1 90 ? -1.995 -3.422 -10.378 1.00 97.38 90 ILE A C 1
ATOM 716 O O . ILE A 1 90 ? -1.039 -3.955 -9.815 1.00 97.38 90 ILE A O 1
ATOM 720 N N . ARG A 1 91 ? -1.976 -3.096 -11.669 1.00 96.75 91 ARG A N 1
ATOM 721 C CA . ARG A 1 91 ? -0.791 -3.182 -12.515 1.00 96.75 91 ARG A CA 1
ATOM 722 C C . ARG A 1 91 ? -0.312 -1.775 -12.841 1.00 96.75 91 ARG A C 1
ATOM 724 O O . ARG A 1 91 ? -1.091 -1.017 -13.399 1.00 96.75 91 ARG A O 1
ATOM 731 N N . THR A 1 92 ? 0.963 -1.487 -12.608 1.00 94.88 92 THR A N 1
ATOM 732 C CA . THR A 1 92 ? 1.586 -0.204 -12.960 1.00 94.88 92 THR A CA 1
ATOM 733 C C . THR A 1 92 ? 2.799 -0.407 -13.878 1.00 94.88 92 THR A C 1
ATOM 735 O O . THR A 1 92 ? 3.420 -1.482 -13.881 1.00 94.88 92 THR A O 1
ATOM 738 N N . PRO A 1 93 ? 3.168 0.599 -14.692 1.00 92.44 93 PRO A N 1
ATOM 739 C CA . PRO A 1 93 ? 4.331 0.506 -15.576 1.00 92.44 93 PRO A CA 1
ATOM 740 C C . PRO A 1 93 ? 5.665 0.777 -14.856 1.00 92.44 93 PRO A C 1
ATOM 742 O O . PRO A 1 93 ? 6.719 0.343 -15.321 1.00 92.44 93 PRO A O 1
ATOM 745 N N . SER A 1 94 ? 5.641 1.467 -13.713 1.00 91.44 94 SER A N 1
ATOM 74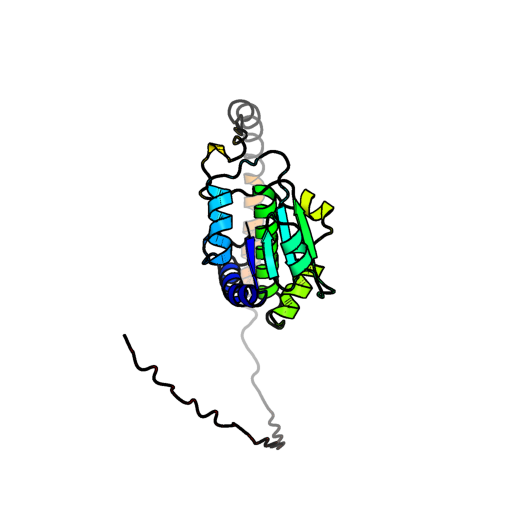6 C CA . SER A 1 94 ? 6.838 1.978 -13.032 1.00 91.44 94 SER A CA 1
ATOM 747 C C . SER A 1 94 ? 6.951 1.472 -11.593 1.00 91.44 94 SER A C 1
ATOM 749 O O . SER A 1 94 ? 5.949 1.380 -10.884 1.00 91.44 94 SER A O 1
ATOM 751 N N . LEU A 1 95 ? 8.184 1.179 -11.154 1.00 91.88 95 LEU A N 1
ATOM 752 C CA . LEU A 1 95 ? 8.487 0.839 -9.757 1.00 91.88 95 LEU A CA 1
ATOM 753 C C . LEU A 1 95 ? 8.220 2.016 -8.821 1.00 91.88 95 LEU A C 1
ATOM 755 O O . LEU A 1 95 ? 7.628 1.801 -7.770 1.00 91.88 95 LEU A O 1
ATOM 759 N N . ILE A 1 96 ? 8.574 3.239 -9.234 1.00 92.31 96 ILE A N 1
ATOM 760 C CA . ILE A 1 96 ? 8.254 4.455 -8.470 1.00 92.31 96 ILE A CA 1
ATOM 761 C C . ILE A 1 96 ? 6.736 4.565 -8.319 1.00 92.31 96 ILE A C 1
ATOM 763 O O . ILE A 1 96 ? 6.234 4.738 -7.218 1.00 92.31 96 ILE A O 1
ATOM 767 N N . ARG A 1 97 ? 5.978 4.351 -9.402 1.00 93.44 97 ARG A N 1
ATOM 768 C CA . ARG A 1 97 ? 4.513 4.404 -9.324 1.00 93.44 97 ARG A CA 1
ATOM 769 C C . ARG A 1 97 ? 3.945 3.342 -8.386 1.00 93.44 97 ARG A C 1
ATOM 771 O O . ARG A 1 97 ? 3.036 3.623 -7.613 1.00 93.44 97 ARG A O 1
ATOM 778 N N . ALA A 1 98 ? 4.481 2.122 -8.445 1.00 94.88 98 ALA A N 1
ATOM 779 C CA . ALA A 1 98 ? 4.080 1.064 -7.525 1.00 94.88 98 ALA A CA 1
ATOM 780 C C . ALA A 1 98 ? 4.390 1.414 -6.067 1.00 94.88 98 ALA A C 1
ATOM 782 O O . ALA A 1 98 ? 3.574 1.138 -5.196 1.00 94.88 98 ALA A O 1
ATOM 783 N N . TYR A 1 99 ? 5.534 2.051 -5.824 1.00 94.12 99 TYR A N 1
ATOM 784 C CA . TYR A 1 99 ? 5.943 2.541 -4.516 1.00 94.12 99 TYR A CA 1
ATOM 785 C C . TYR A 1 99 ? 4.977 3.597 -3.973 1.00 94.12 99 TYR A C 1
ATOM 787 O O . TYR A 1 99 ? 4.484 3.433 -2.859 1.00 94.12 99 TYR A O 1
ATOM 795 N N . SER A 1 100 ? 4.635 4.621 -4.762 1.00 94.75 100 SER A N 1
ATOM 796 C CA . SER A 1 100 ? 3.720 5.678 -4.315 1.00 94.75 100 SER A CA 1
ATOM 797 C C . SER A 1 100 ? 2.339 5.114 -3.974 1.00 94.75 100 SER A C 1
ATOM 799 O O . SER A 1 100 ? 1.795 5.379 -2.905 1.00 94.75 100 SER A O 1
ATOM 801 N N . ILE A 1 101 ? 1.797 4.251 -4.840 1.00 96.31 101 ILE A N 1
ATOM 802 C CA . ILE A 1 101 ? 0.497 3.609 -4.603 1.00 96.31 101 ILE A CA 1
ATOM 803 C C . ILE A 1 101 ? 0.543 2.680 -3.379 1.00 96.31 101 ILE A C 1
ATOM 805 O O . ILE A 1 101 ? -0.408 2.636 -2.598 1.00 96.31 101 ILE A O 1
ATOM 809 N N . TRP A 1 102 ? 1.641 1.949 -3.181 1.00 95.81 102 TRP A N 1
ATOM 810 C CA . TRP A 1 102 ? 1.817 1.102 -2.003 1.00 95.81 102 TRP A CA 1
ATOM 811 C C . TRP A 1 102 ? 1.863 1.914 -0.704 1.00 95.81 102 TRP A C 1
ATOM 813 O O . TRP A 1 102 ? 1.198 1.559 0.266 1.00 95.81 102 TRP A O 1
ATOM 823 N N . ARG A 1 103 ? 2.579 3.043 -0.681 1.00 94.75 103 ARG A N 1
ATOM 824 C CA . ARG A 1 103 ? 2.599 3.938 0.486 1.00 94.75 103 ARG A CA 1
ATOM 825 C C . ARG A 1 103 ? 1.247 4.580 0.743 1.00 94.75 103 ARG A C 1
ATOM 827 O O . ARG A 1 103 ? 0.826 4.650 1.894 1.00 94.75 103 ARG A O 1
ATOM 834 N N . HIS A 1 104 ? 0.537 4.987 -0.307 1.00 96.19 104 HIS A N 1
ATOM 835 C CA . HIS A 1 104 ? -0.833 5.476 -0.182 1.00 96.19 104 HIS A CA 1
ATOM 836 C C . HIS A 1 104 ? -1.738 4.442 0.505 1.00 96.19 104 HIS A C 1
ATOM 838 O O . HIS A 1 104 ? -2.459 4.780 1.442 1.00 96.19 104 HIS A O 1
ATOM 844 N N . TRP A 1 105 ? -1.635 3.169 0.112 1.00 96.44 105 TRP A N 1
ATOM 845 C CA . TRP A 1 105 ? -2.355 2.076 0.765 1.00 96.44 105 TRP A CA 1
ATOM 846 C C . TRP A 1 105 ? -2.008 1.926 2.250 1.00 96.44 105 TRP A C 1
ATOM 848 O O . TRP A 1 105 ? -2.908 1.830 3.081 1.00 96.44 105 TRP A O 1
ATOM 858 N N . LEU A 1 106 ? -0.721 1.954 2.605 1.00 95.50 106 LEU A N 1
ATOM 859 C CA . LEU A 1 106 ? -0.298 1.859 4.005 1.00 95.50 106 LEU A CA 1
ATOM 860 C C . LEU A 1 106 ? -0.813 3.031 4.853 1.00 95.50 106 LEU A C 1
ATOM 862 O O . LEU A 1 106 ? -1.240 2.813 5.984 1.00 95.50 106 LEU A O 1
ATOM 866 N N . ARG A 1 107 ? -0.838 4.257 4.313 1.00 95.25 107 ARG A N 1
ATOM 867 C CA . ARG A 1 107 ? -1.421 5.420 5.009 1.00 95.25 107 ARG A CA 1
ATOM 868 C C . ARG A 1 107 ? -2.929 5.293 5.187 1.00 95.25 107 ARG A C 1
ATOM 870 O O . ARG A 1 107 ? -3.443 5.630 6.248 1.00 95.25 107 ARG A O 1
ATOM 877 N N . LEU A 1 108 ? -3.632 4.782 4.175 1.00 96.31 108 LEU A N 1
ATOM 878 C CA . LEU A 1 108 ? -5.062 4.497 4.284 1.00 96.31 108 LEU A CA 1
ATOM 879 C C . LEU A 1 108 ? -5.329 3.486 5.404 1.00 96.31 108 LEU A C 1
ATOM 881 O O . LEU A 1 108 ? -6.195 3.726 6.238 1.00 96.31 108 LEU A O 1
ATOM 885 N N . LEU A 1 109 ? -4.556 2.399 5.468 1.00 96.31 109 LEU A N 1
ATOM 886 C CA . LEU A 1 109 ? -4.665 1.428 6.556 1.00 96.31 109 LEU A CA 1
ATOM 887 C C . LEU A 1 109 ? -4.363 2.052 7.921 1.00 96.31 109 LEU A C 1
ATOM 889 O O . LEU A 1 109 ? -5.133 1.836 8.847 1.00 96.31 109 LEU A O 1
ATOM 893 N N . ALA A 1 110 ? -3.304 2.857 8.046 1.00 95.19 110 ALA A N 1
ATOM 894 C CA . ALA A 1 110 ? -2.969 3.547 9.294 1.00 95.19 110 ALA A CA 1
ATOM 895 C C . ALA A 1 110 ? -4.132 4.419 9.799 1.00 95.19 110 ALA A C 1
ATOM 897 O O . ALA A 1 110 ? -4.521 4.333 10.965 1.00 95.19 110 ALA A O 1
ATOM 898 N N . LYS A 1 111 ? -4.745 5.185 8.889 1.00 95.69 111 LYS A N 1
ATOM 899 C CA . LYS A 1 111 ? -5.921 6.006 9.179 1.00 95.69 111 LYS A CA 1
ATOM 900 C C . LYS A 1 111 ? -7.113 5.158 9.619 1.00 95.69 111 LYS A C 1
ATOM 902 O O . LYS A 1 111 ? -7.774 5.507 10.590 1.00 95.69 111 LYS A O 1
ATOM 907 N N . LEU A 1 112 ? -7.379 4.043 8.940 1.00 96.19 112 LEU A N 1
ATOM 908 C CA . LEU A 1 112 ? -8.498 3.163 9.282 1.00 96.19 112 LEU A CA 1
ATOM 909 C C . LEU A 1 112 ? -8.303 2.464 10.626 1.00 96.19 112 LEU A C 1
ATOM 911 O O . LEU A 1 112 ? -9.258 2.391 11.387 1.00 96.19 112 LEU A O 1
ATOM 915 N N . VAL A 1 113 ? -7.089 2.007 10.948 1.00 95.62 113 VAL A N 1
ATOM 916 C CA . VAL A 1 113 ? -6.789 1.392 12.255 1.00 95.62 113 VAL A CA 1
ATOM 917 C C . VAL A 1 113 ? -7.049 2.394 13.384 1.00 95.62 113 VAL A C 1
ATOM 919 O O . VAL A 1 113 ? -7.575 2.030 14.430 1.00 95.62 113 VAL A O 1
ATOM 922 N N . TYR A 1 114 ? -6.713 3.667 13.164 1.00 94.50 114 TYR A N 1
ATOM 923 C CA . TYR A 1 114 ? -6.978 4.737 14.123 1.00 94.50 114 TYR A CA 1
ATOM 924 C C . TYR A 1 114 ? -8.467 5.096 14.232 1.00 94.50 114 TYR A C 1
ATOM 926 O O . TYR A 1 114 ? -8.965 5.316 15.332 1.00 94.50 114 TYR A O 1
ATOM 934 N N . GLN A 1 115 ? -9.182 5.153 13.105 1.00 95.69 115 GLN A N 1
ATOM 935 C CA . GLN A 1 115 ? -10.603 5.520 13.062 1.00 95.69 115 GLN A CA 1
ATOM 936 C C . GLN A 1 115 ? -11.542 4.403 13.531 1.00 95.69 115 GLN A C 1
ATOM 938 O O . GLN A 1 115 ? -12.634 4.703 14.006 1.00 95.69 115 GLN A O 1
ATOM 943 N N . HIS A 1 116 ? -11.125 3.145 13.385 1.00 97.00 116 HIS A N 1
ATOM 944 C CA . HIS A 1 116 ? -11.939 1.960 13.645 1.00 97.00 116 HIS A CA 1
ATOM 945 C C . HIS A 1 116 ? -11.209 0.942 14.536 1.00 97.00 116 HIS A C 1
ATOM 947 O O . HIS A 1 116 ? -10.942 -0.181 14.093 1.00 97.00 116 HIS A O 1
ATOM 953 N N . PRO A 1 117 ? -10.864 1.299 15.789 1.00 96.44 117 PRO A N 1
ATOM 954 C CA . PRO A 1 117 ? -10.184 0.387 16.711 1.00 96.44 117 PRO A CA 1
ATOM 955 C C . PRO A 1 117 ? -11.030 -0.845 17.084 1.00 96.44 117 PRO A C 1
ATOM 957 O O . PRO A 1 117 ? -10.507 -1.801 17.649 1.00 96.44 117 PRO A O 1
ATOM 960 N N . GLU A 1 118 ? -12.334 -0.830 16.797 1.00 96.88 118 GLU A N 1
ATOM 961 C CA . GLU A 1 118 ? -13.261 -1.943 17.004 1.00 96.88 118 GLU A CA 1
ATOM 962 C C . GLU A 1 118 ? -13.159 -3.055 15.951 1.00 96.88 118 GLU A C 1
ATOM 964 O O . GLU A 1 118 ? -13.677 -4.152 16.174 1.00 96.88 118 GLU A O 1
ATOM 969 N N . LEU A 1 119 ? -12.550 -2.778 14.794 1.00 97.06 119 LEU A N 1
ATOM 970 C CA . LEU A 1 119 ? -12.425 -3.749 13.711 1.00 97.06 119 LEU A CA 1
ATOM 971 C C . LEU A 1 119 ? -11.200 -4.641 13.914 1.00 97.06 119 LEU A C 1
ATOM 973 O O . LEU A 1 119 ? -10.129 -4.183 14.306 1.00 97.06 119 LEU A O 1
ATOM 977 N N . ASP A 1 120 ? -11.350 -5.922 13.584 1.00 96.31 120 ASP A N 1
ATOM 978 C CA . ASP A 1 120 ? -10.219 -6.838 13.488 1.00 96.31 120 ASP A CA 1
ATOM 979 C C . ASP A 1 120 ? -9.373 -6.552 12.233 1.00 96.31 120 ASP A C 1
ATOM 981 O O . ASP A 1 120 ? -9.790 -5.844 11.309 1.00 96.31 120 ASP A O 1
ATOM 985 N N . ASP A 1 121 ? -8.174 -7.134 12.167 1.00 94.81 121 ASP A N 1
ATOM 986 C CA . ASP A 1 121 ? -7.235 -6.905 11.061 1.00 94.81 121 ASP A CA 1
ATOM 987 C C . ASP A 1 121 ? -7.849 -7.230 9.684 1.00 94.81 121 ASP A C 1
ATOM 989 O O . ASP A 1 121 ? -7.617 -6.536 8.688 1.00 94.81 121 ASP A O 1
ATOM 993 N N . ALA A 1 122 ? -8.686 -8.272 9.626 1.00 93.62 122 ALA A N 1
ATOM 994 C CA . ALA A 1 122 ? -9.404 -8.661 8.417 1.00 93.62 122 ALA A CA 1
ATOM 995 C C . ALA A 1 122 ? -10.483 -7.636 8.027 1.00 93.62 122 ALA A C 1
ATOM 997 O O . ALA A 1 122 ? -10.616 -7.297 6.845 1.00 93.62 122 ALA A O 1
ATOM 998 N N . GLY A 1 123 ? -11.237 -7.124 9.002 1.00 96.31 123 GLY A N 1
ATOM 999 C CA . GLY A 1 123 ? -12.208 -6.050 8.836 1.00 96.31 123 GLY A CA 1
ATOM 1000 C C . GLY A 1 123 ? -11.561 -4.763 8.335 1.00 96.31 123 GLY A C 1
ATOM 1001 O O . GLY A 1 123 ? -12.066 -4.169 7.382 1.00 96.31 123 GLY A O 1
ATOM 1002 N N . LEU A 1 124 ? -10.402 -4.392 8.883 1.00 96.50 124 LEU A N 1
ATOM 1003 C CA . LEU A 1 124 ? -9.623 -3.224 8.462 1.00 96.50 124 LEU A CA 1
ATOM 1004 C C . LEU A 1 124 ? -9.134 -3.338 7.016 1.00 96.50 124 LEU A C 1
ATOM 1006 O O . LEU A 1 124 ? -9.305 -2.404 6.231 1.00 96.50 124 LEU A O 1
ATOM 1010 N N . VAL A 1 125 ? -8.585 -4.491 6.617 1.00 95.12 125 VAL A N 1
ATOM 1011 C CA . VAL A 1 125 ? -8.160 -4.709 5.223 1.00 95.12 125 VAL A CA 1
ATOM 1012 C C . VAL A 1 125 ? -9.353 -4.696 4.265 1.00 95.12 125 VAL A C 1
ATOM 1014 O O . VAL A 1 125 ? -9.260 -4.120 3.176 1.00 95.12 125 VAL A O 1
ATOM 1017 N N . ARG A 1 126 ? -10.495 -5.276 4.658 1.00 95.62 126 ARG A N 1
ATOM 1018 C CA . ARG A 1 126 ? -11.724 -5.236 3.852 1.00 95.62 126 ARG A CA 1
ATOM 1019 C C . ARG A 1 126 ? -12.254 -3.809 3.707 1.00 95.62 126 ARG A C 1
ATOM 1021 O O . ARG A 1 126 ? -12.609 -3.417 2.596 1.00 95.62 126 ARG A O 1
ATOM 1028 N N . LEU A 1 127 ? -12.281 -3.036 4.791 1.00 97.00 127 LEU A N 1
ATOM 1029 C CA . LEU A 1 127 ? -12.699 -1.637 4.765 1.00 97.00 127 LEU A CA 1
ATOM 1030 C C . LEU A 1 127 ? -11.750 -0.807 3.896 1.00 97.00 127 LEU A C 1
ATOM 1032 O O . LEU A 1 127 ? -12.202 -0.116 2.989 1.00 97.00 127 LEU A O 1
ATOM 1036 N N . GLY A 1 128 ? -10.436 -0.980 4.059 1.00 96.81 128 GLY A N 1
ATOM 1037 C CA . GLY A 1 128 ? -9.437 -0.337 3.208 1.00 96.81 128 GLY A CA 1
ATOM 1038 C C . GLY A 1 128 ? -9.647 -0.657 1.733 1.00 96.81 128 GLY A C 1
ATOM 1039 O O . GLY A 1 128 ? -9.615 0.236 0.887 1.00 96.81 128 GLY A O 1
ATOM 1040 N N . ARG A 1 129 ? -9.940 -1.915 1.401 1.00 95.75 129 ARG A N 1
ATOM 1041 C CA . ARG A 1 129 ? -10.261 -2.306 0.029 1.00 95.75 129 ARG A CA 1
ATOM 1042 C C . ARG A 1 129 ? -11.484 -1.568 -0.514 1.00 95.75 129 ARG A C 1
ATOM 1044 O O . ARG A 1 129 ? -11.469 -1.196 -1.687 1.00 95.75 129 ARG A O 1
ATOM 1051 N N . GLN A 1 130 ? -12.527 -1.387 0.289 1.00 96.75 130 GLN A N 1
ATOM 1052 C CA . GLN A 1 130 ? -13.731 -0.649 -0.107 1.00 96.75 130 GLN A CA 1
ATOM 1053 C C . GLN A 1 130 ? -13.457 0.851 -0.269 1.00 96.75 130 GLN A C 1
ATOM 1055 O O . GLN A 1 130 ? -14.044 1.480 -1.145 1.00 96.75 130 GLN A O 1
ATOM 1060 N N . SER A 1 131 ? -12.536 1.400 0.524 1.00 96.81 131 SER A N 1
ATOM 1061 C CA . SER A 1 131 ? -12.101 2.796 0.439 1.00 96.81 131 SER A CA 1
ATOM 1062 C C . SER A 1 131 ? -11.169 3.083 -0.745 1.00 96.81 131 SER A C 1
ATOM 1064 O O . SER A 1 131 ? -11.020 4.242 -1.127 1.00 96.81 131 SER A O 1
ATOM 1066 N N . LEU A 1 132 ? -10.543 2.063 -1.347 1.00 96.19 132 LEU A N 1
ATOM 1067 C CA . LEU A 1 132 ? -9.707 2.254 -2.533 1.00 96.19 132 LEU A CA 1
ATOM 1068 C C . LEU A 1 132 ? -10.561 2.533 -3.786 1.00 96.19 132 LEU A C 1
ATOM 1070 O O . LEU A 1 132 ? -11.442 1.729 -4.117 1.00 96.19 132 LEU A O 1
ATOM 1074 N N . PRO A 1 133 ? -10.259 3.601 -4.551 1.00 95.19 133 PRO A N 1
ATOM 1075 C CA . PRO A 1 133 ? -10.919 3.867 -5.821 1.00 95.19 133 PRO A CA 1
ATOM 1076 C C . PRO A 1 133 ? -10.591 2.800 -6.879 1.00 95.19 133 PRO A C 1
ATOM 1078 O O . PRO A 1 133 ? -9.719 1.936 -6.712 1.00 95.19 133 PRO A O 1
ATOM 1081 N N . ALA A 1 134 ? -11.306 2.868 -8.005 1.00 94.81 134 ALA A N 1
ATOM 1082 C CA . ALA A 1 134 ? -11.029 2.032 -9.168 1.00 94.81 134 ALA A CA 1
ATOM 1083 C C . ALA A 1 134 ? -9.574 2.200 -9.642 1.00 94.81 134 ALA A C 1
ATOM 1085 O O . ALA A 1 134 ? -8.986 3.268 -9.505 1.00 94.81 134 ALA A O 1
ATOM 1086 N N . ALA A 1 135 ? -8.997 1.145 -10.222 1.00 93.12 135 ALA A N 1
ATOM 1087 C CA . ALA A 1 135 ? -7.568 1.080 -10.533 1.00 93.12 135 ALA A CA 1
ATOM 1088 C C . ALA A 1 135 ? -7.047 2.246 -11.395 1.00 93.12 135 ALA A C 1
ATOM 1090 O O . ALA A 1 135 ? -5.958 2.745 -11.136 1.00 93.12 135 ALA A O 1
ATOM 1091 N N . ASN A 1 136 ? -7.823 2.682 -12.391 1.00 93.69 136 ASN A N 1
ATOM 1092 C CA . ASN A 1 136 ? -7.487 3.824 -13.245 1.00 93.69 136 ASN A CA 1
ATOM 1093 C C . ASN A 1 136 ? -7.504 5.144 -12.465 1.00 93.69 136 ASN A C 1
ATOM 1095 O O . ASN A 1 136 ? -6.575 5.930 -12.579 1.00 93.69 136 ASN A O 1
ATOM 1099 N N . VAL A 1 137 ? -8.517 5.342 -11.618 1.00 95.94 137 VAL A N 1
ATOM 1100 C CA . VAL A 1 137 ? -8.631 6.537 -10.775 1.00 95.94 137 VAL A CA 1
ATOM 1101 C C . VAL A 1 137 ? -7.502 6.572 -9.753 1.00 95.94 137 VAL A C 1
ATOM 1103 O O . VAL A 1 137 ? -6.899 7.617 -9.568 1.00 95.94 137 VAL A O 1
ATOM 1106 N N . LEU A 1 138 ? -7.154 5.434 -9.142 1.00 95.00 138 LEU A N 1
ATOM 1107 C CA . LEU A 1 138 ? -6.026 5.360 -8.210 1.00 95.00 138 LEU A CA 1
ATOM 1108 C C . LEU A 1 138 ? -4.695 5.695 -8.899 1.00 95.00 138 LEU A C 1
ATOM 1110 O O . LEU A 1 138 ? -3.842 6.371 -8.326 1.00 95.00 138 LEU A O 1
ATOM 1114 N N . GLU A 1 139 ? -4.505 5.217 -10.132 1.00 92.19 139 GLU A N 1
ATOM 1115 C CA . GLU A 1 139 ? -3.307 5.510 -10.919 1.00 92.19 139 GLU A CA 1
ATOM 1116 C C . GLU A 1 139 ? -3.228 6.979 -11.357 1.00 92.19 139 GLU A C 1
ATOM 1118 O O . GLU A 1 139 ? -2.126 7.447 -11.620 1.00 92.19 139 GLU A O 1
ATOM 1123 N N . GLU A 1 140 ? -4.322 7.730 -11.348 1.00 93.75 140 GLU A N 1
ATOM 1124 C CA . GLU A 1 140 ? -4.326 9.172 -11.623 1.00 93.75 140 GLU A CA 1
ATOM 1125 C C . GLU A 1 140 ? -4.269 10.011 -10.335 1.00 93.75 140 GLU A C 1
ATOM 1127 O O . GLU A 1 140 ? -3.595 11.035 -10.305 1.00 93.75 140 GLU A O 1
ATOM 1132 N N . SER A 1 141 ? -4.919 9.564 -9.256 1.00 94.81 141 SER A N 1
ATOM 1133 C CA . SER A 1 141 ? -5.133 10.363 -8.042 1.00 94.81 141 SER A CA 1
ATOM 1134 C C . SER A 1 141 ? -3.977 10.335 -7.048 1.00 94.81 141 SER A C 1
ATOM 1136 O O . SER A 1 141 ? -3.853 11.238 -6.228 1.00 94.81 141 SER A O 1
ATOM 1138 N N . VAL A 1 142 ? -3.170 9.272 -7.035 1.00 95.81 142 VAL A N 1
ATOM 1139 C CA . VAL A 1 142 ? -2.045 9.176 -6.096 1.00 95.81 142 VAL A CA 1
ATOM 1140 C C . VAL A 1 142 ? -0.897 10.041 -6.613 1.00 95.81 142 VAL A C 1
ATOM 1142 O O . VAL A 1 142 ? -0.506 9.909 -7.768 1.00 95.81 142 VAL A O 1
ATOM 1145 N N . GLU A 1 143 ? -0.315 10.906 -5.795 1.00 94.19 143 GLU A N 1
ATOM 1146 C CA . GLU A 1 143 ? 0.865 11.676 -6.201 1.00 94.19 143 GLU A CA 1
ATOM 1147 C C . GLU A 1 143 ? 2.106 10.782 -6.302 1.00 94.19 143 GLU A C 1
ATOM 1149 O O . GLU A 1 143 ? 2.207 9.733 -5.662 1.00 94.19 143 GLU A O 1
ATOM 1154 N N . THR A 1 144 ? 3.055 11.152 -7.163 1.00 91.56 144 THR A N 1
ATOM 1155 C CA . THR A 1 144 ? 4.280 10.362 -7.330 1.00 91.56 144 THR A CA 1
ATOM 1156 C C . THR A 1 144 ? 5.270 10.691 -6.219 1.00 91.56 144 THR A C 1
ATOM 1158 O O . THR A 1 144 ? 6.002 11.669 -6.290 1.00 91.56 144 THR A O 1
ATOM 1161 N N . GLU A 1 145 ? 5.307 9.840 -5.201 1.00 90.19 145 GLU A N 1
ATOM 1162 C CA . GLU A 1 145 ? 6.304 9.890 -4.130 1.00 90.19 145 GLU A CA 1
ATOM 1163 C C . GLU A 1 145 ? 7.626 9.221 -4.518 1.00 90.19 145 GLU A C 1
ATOM 1165 O O . GLU A 1 145 ? 7.638 8.171 -5.170 1.00 90.19 145 GLU A O 1
ATOM 1170 N N . PHE A 1 146 ? 8.724 9.780 -4.010 1.00 86.56 146 PHE A N 1
ATOM 1171 C CA . PHE A 1 146 ? 10.080 9.247 -4.131 1.00 86.56 146 PHE A CA 1
ATOM 1172 C C . PHE A 1 146 ? 10.551 8.683 -2.790 1.00 86.56 146 PHE A C 1
ATOM 1174 O O . PHE A 1 146 ? 10.027 9.025 -1.729 1.00 86.56 146 PHE A O 1
ATOM 1181 N N . HIS A 1 147 ? 11.527 7.776 -2.828 1.00 81.56 147 HIS A N 1
ATOM 1182 C CA . HIS A 1 147 ? 12.179 7.323 -1.601 1.00 81.56 147 HIS A CA 1
ATOM 1183 C C . HIS A 1 147 ? 12.943 8.507 -0.977 1.00 81.56 147 HIS A C 1
ATOM 1185 O O . HIS A 1 147 ? 13.633 9.198 -1.726 1.00 81.56 147 HIS A O 1
ATOM 1191 N N . PRO A 1 148 ? 12.870 8.750 0.345 1.00 79.06 148 PRO A N 1
ATOM 1192 C CA . PRO A 1 148 ? 13.531 9.904 0.972 1.00 79.06 148 PRO A CA 1
ATOM 1193 C C . PRO A 1 148 ? 15.055 9.886 0.787 1.00 79.06 148 PRO A C 1
ATOM 1195 O O . PRO A 1 148 ? 15.685 10.924 0.641 1.00 79.06 148 PRO A O 1
ATOM 1198 N N . GLU A 1 149 ? 15.643 8.690 0.729 1.00 80.69 149 GLU A N 1
ATOM 1199 C CA . GLU A 1 149 ? 17.071 8.486 0.441 1.00 80.69 149 GLU A CA 1
ATOM 1200 C C . GLU A 1 149 ? 17.386 8.306 -1.057 1.00 80.69 149 GLU A C 1
ATOM 1202 O O . GLU A 1 149 ? 18.491 7.888 -1.407 1.00 80.69 149 GLU A O 1
ATOM 1207 N N . ALA A 1 150 ? 16.422 8.516 -1.963 1.00 76.75 150 ALA A N 1
ATOM 1208 C CA . ALA A 1 150 ? 16.701 8.409 -3.393 1.00 76.75 150 ALA A CA 1
ATOM 1209 C C . ALA A 1 150 ? 17.745 9.467 -3.796 1.00 76.75 150 ALA A C 1
ATOM 1211 O O . ALA A 1 150 ? 17.622 10.628 -3.398 1.00 76.75 150 ALA A O 1
ATOM 1212 N N . PRO A 1 151 ? 18.754 9.110 -4.612 1.00 76.56 151 PRO A N 1
ATOM 1213 C CA . PRO A 1 151 ? 19.699 10.083 -5.143 1.00 76.56 151 PRO A CA 1
ATOM 1214 C C . PRO A 1 151 ? 18.976 11.277 -5.801 1.00 76.56 151 PRO A C 1
ATOM 1216 O O . PRO A 1 151 ? 18.025 11.045 -6.553 1.00 76.56 151 PRO A O 1
ATOM 1219 N N . PRO A 1 152 ? 19.442 12.531 -5.609 1.00 71.69 152 PRO A N 1
ATOM 1220 C CA . PRO A 1 152 ? 18.771 13.738 -6.116 1.00 71.69 152 PRO A CA 1
ATOM 1221 C C . PRO A 1 152 ? 18.503 13.713 -7.623 1.00 71.69 152 PRO A C 1
ATOM 1223 O O . PRO A 1 152 ? 17.537 14.294 -8.094 1.00 71.69 152 PRO A O 1
ATOM 1226 N N . MET A 1 153 ? 19.322 12.980 -8.382 1.00 73.06 153 MET A N 1
ATOM 1227 C CA . MET A 1 153 ? 19.152 12.791 -9.826 1.00 73.06 153 MET A CA 1
ATOM 1228 C C . MET A 1 153 ? 17.869 12.042 -10.234 1.00 73.06 153 MET A C 1
ATOM 1230 O O . MET A 1 153 ? 17.575 11.968 -11.425 1.00 73.06 153 MET A O 1
ATOM 1234 N N . PHE A 1 154 ? 17.154 11.430 -9.284 1.00 65.12 154 PHE A N 1
ATOM 1235 C CA . PHE A 1 154 ? 15.883 10.737 -9.515 1.00 65.12 154 PHE A CA 1
ATOM 1236 C C . PHE A 1 154 ? 14.668 11.490 -9.000 1.00 65.12 154 PHE A C 1
ATOM 1238 O O . PHE A 1 154 ? 13.558 11.133 -9.398 1.00 65.12 154 PHE A O 1
ATOM 1245 N N . ALA A 1 155 ? 14.858 12.498 -8.145 1.00 63.25 155 ALA A N 1
ATOM 1246 C CA . ALA A 1 155 ? 13.802 13.470 -7.940 1.00 63.25 155 ALA A CA 1
ATOM 1247 C C . ALA A 1 155 ? 13.458 14.048 -9.325 1.00 63.25 155 ALA A C 1
ATOM 1249 O O . ALA A 1 155 ? 14.361 14.167 -10.168 1.00 63.25 155 ALA A O 1
ATOM 1250 N N . PRO A 1 156 ? 12.183 14.380 -9.608 1.00 58.72 156 PRO A N 1
ATOM 1251 C CA . PRO A 1 156 ? 11.908 15.233 -10.753 1.00 58.72 156 PRO A CA 1
ATOM 1252 C C . PRO A 1 156 ? 12.871 16.414 -10.622 1.00 58.72 156 PRO A C 1
ATOM 1254 O O . PRO A 1 156 ? 13.163 16.785 -9.474 1.00 58.72 156 PRO A O 1
ATOM 1257 N N . PRO A 1 157 ? 13.429 16.944 -11.734 1.00 59.41 157 PRO A N 1
ATOM 1258 C CA . PRO A 1 157 ? 14.151 18.205 -11.643 1.00 59.41 157 PRO A CA 1
ATOM 1259 C C . PRO A 1 157 ? 13.251 19.063 -10.779 1.00 59.41 157 PRO A C 1
ATOM 1261 O O . PRO A 1 157 ? 12.057 19.142 -11.089 1.00 59.41 157 PRO A O 1
ATOM 1264 N N . GLN A 1 158 ? 13.750 19.496 -9.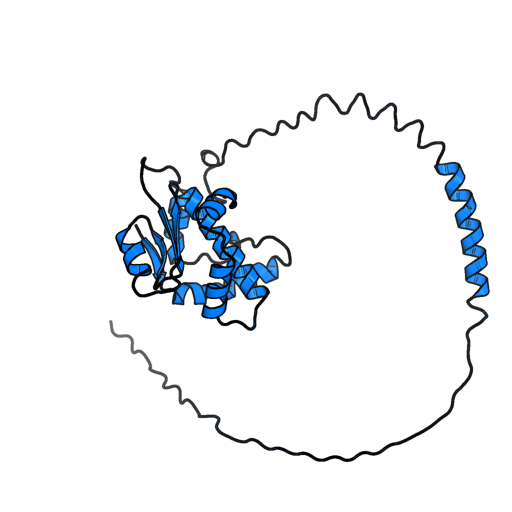612 1.00 56.09 158 GLN A N 1
ATOM 1265 C CA . GLN A 1 158 ? 13.004 20.477 -8.849 1.00 56.09 158 GLN A CA 1
ATOM 1266 C C . GLN A 1 158 ? 12.787 21.521 -9.918 1.00 56.09 158 GLN A C 1
ATOM 1268 O O . GLN A 1 158 ? 13.779 22.004 -10.469 1.00 56.09 158 GLN A O 1
ATOM 1273 N N . GLU A 1 159 ? 11.539 21.677 -10.385 1.00 54.62 159 GLU A N 1
ATOM 1274 C CA . GLU A 1 159 ? 11.202 22.865 -11.134 1.00 54.62 159 GLU A CA 1
ATOM 1275 C C . GLU A 1 159 ? 11.756 23.898 -10.192 1.00 54.62 159 GLU A C 1
ATOM 1277 O O . GLU A 1 159 ? 11.365 23.926 -9.018 1.00 54.62 159 GLU A O 1
ATOM 1282 N N . GLU A 1 160 ? 12.857 24.520 -10.616 1.00 46.06 160 GLU A N 1
ATOM 1283 C CA . GLU A 1 160 ? 13.393 25.647 -9.916 1.00 46.06 160 GLU A CA 1
ATOM 1284 C C . GLU A 1 160 ? 12.177 26.541 -9.965 1.00 46.06 160 GLU A C 1
ATOM 1286 O O . GLU A 1 160 ? 11.861 27.154 -10.983 1.00 46.06 160 GLU A O 1
ATOM 1291 N N . VAL A 1 161 ? 11.412 26.516 -8.879 1.00 45.66 161 VAL A N 1
ATOM 1292 C CA . VAL A 1 161 ? 10.584 27.612 -8.486 1.00 45.66 161 VAL A CA 1
ATOM 1293 C C . VAL A 1 161 ? 11.660 28.642 -8.170 1.00 45.66 161 VAL A C 1
ATOM 1295 O O . VAL A 1 161 ? 12.007 28.893 -7.022 1.00 45.66 161 VAL A O 1
ATOM 1298 N N . CYS A 1 162 ? 12.270 29.185 -9.230 1.00 41.28 162 CYS A N 1
ATOM 1299 C CA . CYS A 1 162 ? 12.482 30.593 -9.382 1.00 41.28 162 CYS A CA 1
ATOM 1300 C C . CYS A 1 162 ? 11.102 31.163 -9.085 1.00 41.28 162 CYS A C 1
ATOM 1302 O O . CYS A 1 162 ? 10.278 31.380 -9.968 1.00 41.28 162 CYS A O 1
ATOM 1304 N N . ILE A 1 163 ? 10.800 31.260 -7.791 1.00 46.28 163 ILE A N 1
ATOM 1305 C CA . ILE A 1 163 ? 9.951 32.314 -7.321 1.00 46.28 163 ILE A CA 1
ATOM 1306 C C . ILE A 1 163 ? 10.770 33.513 -7.776 1.00 46.28 163 ILE A C 1
ATOM 1308 O O . ILE A 1 163 ? 11.831 33.792 -7.216 1.00 46.28 163 ILE A O 1
ATOM 1312 N N . ASP A 1 164 ? 10.374 34.079 -8.907 1.00 43.84 164 ASP A N 1
ATOM 1313 C CA . ASP A 1 164 ? 10.792 35.402 -9.322 1.00 43.84 164 ASP A CA 1
ATOM 1314 C C . ASP A 1 164 ? 10.208 36.327 -8.243 1.00 43.84 164 ASP A C 1
ATOM 1316 O O . ASP A 1 164 ? 9.105 36.847 -8.357 1.00 43.84 164 ASP A O 1
ATOM 1320 N N . VAL A 1 165 ? 10.870 36.364 -7.079 1.00 51.31 165 VAL A N 1
ATOM 1321 C CA . VAL A 1 165 ? 10.607 37.314 -5.983 1.00 51.31 165 VAL A CA 1
ATOM 1322 C C . VAL A 1 165 ? 11.285 38.646 -6.308 1.00 51.31 165 VAL A C 1
ATOM 1324 O O . VAL A 1 165 ? 11.157 39.609 -5.567 1.00 51.31 165 VAL A O 1
ATOM 1327 N N . GLU A 1 166 ? 12.019 38.719 -7.413 1.00 48.34 166 GLU A N 1
ATOM 1328 C CA . GLU A 1 166 ? 12.760 39.896 -7.829 1.00 48.34 166 GLU A CA 1
ATOM 1329 C C . GLU A 1 166 ? 12.111 40.468 -9.094 1.00 48.34 166 GLU A C 1
ATOM 1331 O O . GLU A 1 166 ? 12.679 40.297 -10.159 1.00 48.34 166 GLU A O 1
ATOM 1336 N N . GLU A 1 167 ? 10.914 41.073 -8.999 1.00 48.91 167 GLU A N 1
ATOM 1337 C CA . GLU A 1 167 ? 10.566 42.289 -9.784 1.00 48.91 167 GLU A CA 1
ATOM 1338 C C . GLU A 1 167 ? 9.119 42.813 -9.643 1.00 48.91 167 GLU A C 1
ATOM 1340 O O . GLU A 1 167 ? 8.862 43.886 -10.169 1.00 48.91 167 GLU A O 1
ATOM 1345 N N . ASP A 1 168 ? 8.192 42.168 -8.916 1.00 46.25 168 ASP A N 1
ATOM 1346 C CA . ASP A 1 168 ? 6.777 42.635 -8.874 1.00 46.25 168 ASP A CA 1
ATOM 1347 C C . ASP A 1 168 ? 6.246 43.005 -7.467 1.00 46.25 168 ASP A C 1
ATOM 1349 O O . ASP A 1 168 ? 5.043 43.132 -7.264 1.00 46.25 168 ASP A O 1
ATOM 1353 N N . VAL A 1 169 ? 7.124 43.170 -6.465 1.00 50.53 169 VAL A N 1
ATOM 1354 C CA . VAL A 1 169 ? 6.736 43.556 -5.080 1.00 50.53 169 VAL A CA 1
ATOM 1355 C C . VAL A 1 169 ? 7.342 44.900 -4.641 1.00 50.53 169 VAL A C 1
ATOM 1357 O O . VAL A 1 169 ? 7.145 45.316 -3.506 1.00 50.53 169 VAL A O 1
ATOM 1360 N N . GLU A 1 170 ? 8.043 45.619 -5.523 1.00 51.31 170 GLU A N 1
ATOM 1361 C CA . GLU A 1 170 ? 8.544 46.970 -5.204 1.00 51.31 170 GLU A CA 1
ATOM 1362 C C . GLU A 1 170 ? 7.764 48.115 -5.873 1.00 51.31 170 GLU A C 1
ATOM 1364 O O . GLU A 1 170 ? 8.055 49.267 -5.574 1.00 51.31 170 GLU A O 1
ATOM 1369 N N . GLU A 1 171 ? 6.750 47.850 -6.712 1.00 51.50 171 GLU A N 1
ATOM 1370 C CA . GLU A 1 171 ? 5.929 48.934 -7.300 1.00 51.50 171 GLU A CA 1
ATOM 1371 C C . GLU A 1 171 ? 4.497 49.057 -6.744 1.00 51.50 171 GLU A C 1
ATOM 1373 O O . GLU A 1 171 ? 3.945 50.145 -6.837 1.00 51.50 171 GLU A O 1
ATOM 1378 N N . ASP A 1 172 ? 3.923 48.039 -6.083 1.00 49.22 172 ASP A N 1
ATOM 1379 C CA . ASP A 1 172 ? 2.514 48.084 -5.612 1.00 49.22 172 ASP A CA 1
ATOM 1380 C C . ASP A 1 172 ? 2.339 48.119 -4.075 1.00 49.22 172 ASP A C 1
ATOM 1382 O O . ASP A 1 172 ? 1.216 48.124 -3.579 1.00 49.22 172 ASP A O 1
ATOM 1386 N N . VAL A 1 173 ? 3.424 48.136 -3.284 1.00 51.62 173 VAL A N 1
ATOM 1387 C CA . VAL A 1 173 ? 3.342 48.156 -1.799 1.00 51.62 173 VAL A CA 1
ATOM 1388 C C . VAL A 1 173 ? 3.700 49.520 -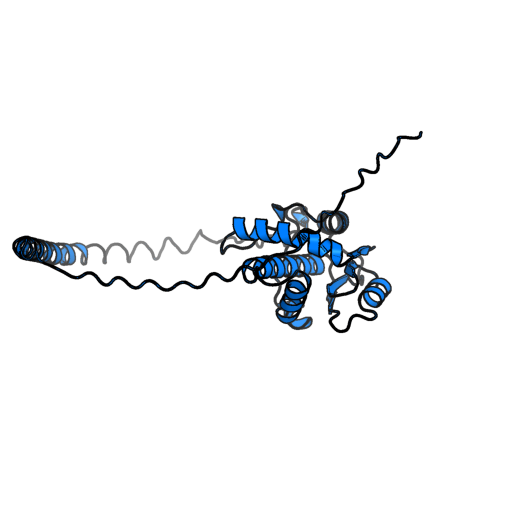1.193 1.00 51.62 173 VAL A C 1
ATOM 1390 O O . VAL A 1 173 ? 3.423 49.751 -0.019 1.00 51.62 173 VAL A O 1
ATOM 1393 N N . GLU A 1 174 ? 4.256 50.455 -1.971 1.00 51.97 174 GLU A N 1
ATOM 1394 C CA . GLU A 1 174 ? 4.581 51.799 -1.461 1.00 51.97 174 GLU A CA 1
ATOM 1395 C C . GLU A 1 174 ? 3.493 52.861 -1.709 1.00 51.97 174 GLU A C 1
ATOM 1397 O O . GLU A 1 174 ? 3.578 53.925 -1.103 1.00 51.97 174 GLU A O 1
ATOM 1402 N N . GLU A 1 175 ? 2.452 52.600 -2.514 1.00 51.69 175 GLU A N 1
ATOM 1403 C CA . GLU A 1 175 ? 1.355 53.576 -2.707 1.00 51.69 175 GLU A CA 1
ATOM 1404 C C . GLU A 1 175 ? 0.099 53.312 -1.848 1.00 51.69 175 GLU A C 1
ATOM 1406 O O . GLU A 1 175 ? -0.537 54.279 -1.444 1.00 51.69 175 GLU A O 1
ATOM 1411 N N . ASP A 1 176 ? -0.216 52.069 -1.456 1.00 49.75 176 ASP A N 1
ATOM 1412 C CA . ASP A 1 176 ? -1.464 51.763 -0.712 1.00 49.75 176 ASP A CA 1
ATOM 1413 C C . ASP A 1 176 ? -1.303 51.663 0.824 1.00 49.75 176 ASP A C 1
ATOM 1415 O O . ASP A 1 176 ? -2.289 51.521 1.545 1.00 49.75 176 ASP A O 1
ATOM 1419 N N . VAL A 1 177 ? -0.080 51.732 1.370 1.00 51.75 177 VAL A N 1
ATOM 1420 C CA . VAL A 1 177 ? 0.158 51.597 2.830 1.00 51.75 177 VAL A CA 1
ATOM 1421 C C . VAL A 1 177 ? 0.277 52.950 3.550 1.00 51.75 177 VAL A C 1
ATOM 1423 O O . VAL A 1 177 ? 0.171 52.993 4.776 1.00 51.75 177 VAL A O 1
ATOM 1426 N N . GLU A 1 178 ? 0.445 54.064 2.829 1.00 52.22 178 GLU A N 1
ATOM 1427 C CA . GLU A 1 178 ? 0.509 55.397 3.457 1.00 52.22 178 GLU A CA 1
ATOM 1428 C C . GLU A 1 178 ? -0.839 56.141 3.515 1.00 52.22 178 GLU A C 1
ATOM 1430 O O . GLU A 1 178 ? -0.952 57.067 4.315 1.00 52.22 178 GLU A O 1
ATOM 1435 N N . GLU A 1 179 ? -1.873 55.742 2.759 1.00 51.28 179 GLU A N 1
ATOM 1436 C CA . GLU A 1 179 ? -3.195 56.405 2.828 1.00 51.28 179 GLU A CA 1
ATOM 1437 C C . GLU A 1 179 ? -4.176 55.755 3.829 1.00 51.28 179 GLU A C 1
ATOM 1439 O O . GLU A 1 179 ? -4.900 56.486 4.500 1.00 51.28 179 GLU A O 1
ATOM 1444 N N . ASP A 1 180 ? -4.147 54.434 4.049 1.00 49.97 180 ASP A N 1
ATOM 1445 C CA . ASP A 1 180 ? -5.136 53.755 4.920 1.00 49.97 180 ASP A CA 1
ATOM 1446 C C . ASP A 1 180 ? -4.741 53.668 6.412 1.00 49.97 180 ASP A C 1
ATOM 1448 O O . ASP A 1 180 ? -5.555 53.298 7.258 1.00 49.97 180 ASP A O 1
ATOM 1452 N N . VAL A 1 181 ? -3.500 54.008 6.787 1.00 51.81 181 VAL A N 1
ATOM 1453 C CA . VAL A 1 181 ? -3.039 53.907 8.192 1.00 51.81 181 VAL A CA 1
ATOM 1454 C C . VAL A 1 181 ? -3.277 55.196 8.995 1.00 51.81 181 VAL A C 1
ATOM 1456 O O . VAL A 1 181 ? -3.265 55.150 10.226 1.00 51.81 181 VAL A O 1
ATOM 1459 N N . GLU A 1 182 ? -3.538 56.336 8.346 1.00 51.47 182 GLU A N 1
ATOM 1460 C CA . GLU A 1 182 ? -3.844 57.589 9.059 1.00 51.47 182 GLU A CA 1
ATOM 1461 C C . GLU A 1 182 ? -5.348 57.849 9.272 1.00 51.47 182 GLU A C 1
ATOM 1463 O O . GLU A 1 182 ? -5.675 58.649 10.147 1.00 51.47 182 GLU A O 1
ATOM 1468 N N . GLU A 1 183 ? -6.265 57.166 8.570 1.00 51.00 183 GLU A N 1
ATOM 1469 C CA . GLU A 1 183 ? -7.716 57.370 8.766 1.00 51.00 183 GLU A CA 1
ATOM 1470 C C . GLU A 1 183 ? -8.344 56.419 9.811 1.00 51.00 183 GLU A C 1
ATOM 1472 O O . GLU A 1 183 ? -9.151 56.869 10.621 1.00 51.00 183 GLU A O 1
ATOM 1477 N N . ASP A 1 184 ? -7.919 55.152 9.913 1.00 49.94 184 ASP A N 1
ATOM 1478 C CA . ASP A 1 184 ? -8.583 54.168 10.800 1.00 49.94 184 ASP A CA 1
ATOM 1479 C C . ASP A 1 184 ? -8.067 54.141 12.257 1.00 49.94 184 ASP A C 1
ATOM 1481 O O . ASP A 1 184 ? -8.663 53.503 13.127 1.00 49.94 184 ASP A O 1
ATOM 1485 N N . VAL A 1 185 ? -6.965 54.832 12.576 1.00 52.69 185 VAL A N 1
ATOM 1486 C CA . VAL A 1 185 ? -6.412 54.846 13.950 1.00 52.69 185 VAL A CA 1
ATOM 1487 C C . VAL A 1 185 ? -7.035 55.945 14.826 1.00 52.69 185 VAL A C 1
ATOM 1489 O O . VAL A 1 185 ? -6.973 55.847 16.056 1.00 52.69 185 VAL A O 1
ATOM 1492 N N . GLU A 1 186 ? -7.668 56.970 14.242 1.00 52.47 186 GLU A N 1
ATOM 1493 C CA . GLU A 1 186 ? -8.317 58.039 15.022 1.00 52.47 186 GLU A CA 1
ATOM 1494 C C . GLU A 1 186 ? -9.782 57.744 15.396 1.00 52.47 186 GLU A C 1
ATOM 1496 O O . GLU A 1 186 ? -10.236 58.261 16.420 1.00 52.47 186 GLU A O 1
ATOM 1501 N N . ASP A 1 187 ? -10.489 56.869 14.668 1.00 52.25 187 ASP A N 1
ATOM 1502 C CA . ASP A 1 187 ? -11.903 56.566 14.949 1.00 52.25 187 ASP A CA 1
ATOM 1503 C C . ASP A 1 187 ? -12.104 55.373 15.915 1.00 52.25 187 ASP A C 1
ATOM 1505 O O . ASP A 1 187 ? -12.956 55.446 16.804 1.00 52.25 187 ASP A O 1
ATOM 1509 N N . ASP A 1 188 ? -11.275 54.321 15.869 1.00 51.59 188 ASP A N 1
ATOM 1510 C CA . ASP A 1 188 ? -11.524 53.087 16.652 1.00 51.59 188 ASP A CA 1
ATOM 1511 C C . ASP A 1 188 ? -10.997 53.117 18.105 1.00 51.59 188 ASP A C 1
ATOM 1513 O O . ASP A 1 188 ? -11.371 52.292 18.939 1.00 51.59 188 ASP A O 1
ATOM 1517 N N . ILE A 1 189 ? -10.142 54.082 18.464 1.00 53.59 189 ILE A N 1
ATOM 1518 C CA . ILE A 1 189 ? -9.653 54.238 19.852 1.00 53.59 189 ILE A CA 1
ATOM 1519 C C . ILE A 1 189 ? -10.592 55.141 20.684 1.00 53.59 189 ILE A C 1
ATOM 1521 O O . ILE A 1 189 ? -10.509 55.165 21.916 1.00 53.59 189 ILE A O 1
ATOM 1525 N N . GLY A 1 190 ? -11.506 55.870 20.033 1.00 51.19 190 GLY A N 1
ATOM 1526 C CA . GLY A 1 190 ? -12.424 56.807 20.683 1.00 51.19 190 GLY A CA 1
ATOM 1527 C C . GLY A 1 190 ? -13.675 56.166 21.292 1.00 51.19 190 GLY A C 1
ATOM 1528 O O . GLY A 1 190 ? -14.076 56.570 22.383 1.00 51.19 190 GLY A O 1
ATOM 1529 N N . GLU A 1 191 ? -14.284 55.178 20.626 1.00 52.12 191 GLU A N 1
ATOM 1530 C CA . GLU A 1 191 ? -15.592 54.640 21.046 1.00 52.12 191 GLU A CA 1
ATOM 1531 C C . GLU A 1 191 ? -15.499 53.453 22.026 1.00 52.12 191 GLU A C 1
ATOM 1533 O O . GLU A 1 191 ? -16.264 53.406 22.991 1.00 52.12 191 GLU A O 1
ATOM 1538 N N . ASP A 1 192 ? -14.520 52.553 21.897 1.00 52.03 192 ASP A N 1
ATOM 1539 C CA . ASP A 1 192 ? -14.494 51.318 22.708 1.00 52.03 192 ASP A CA 1
ATOM 1540 C C . ASP A 1 192 ? -14.009 51.513 24.161 1.00 52.03 192 ASP A C 1
ATOM 1542 O O . ASP A 1 192 ? -14.251 50.676 25.034 1.00 52.03 192 ASP A O 1
ATOM 1546 N N . VAL A 1 193 ? -13.358 52.638 24.479 1.00 53.50 193 VAL A N 1
ATOM 1547 C CA . VAL A 1 193 ? -12.898 52.921 25.854 1.00 53.50 193 VAL A CA 1
ATOM 1548 C C . VAL A 1 193 ? -14.018 53.500 26.733 1.00 53.50 193 VAL A C 1
ATOM 1550 O O . VAL A 1 193 ? -13.970 53.354 27.960 1.00 53.50 193 VAL A O 1
ATOM 1553 N N . GLU A 1 194 ? -15.047 54.130 26.153 1.00 53.31 194 GLU A N 1
ATOM 1554 C CA . GLU A 1 194 ? -16.156 54.702 26.934 1.00 53.31 194 GLU A CA 1
ATOM 1555 C C . GLU A 1 194 ? -17.236 53.666 27.298 1.00 53.31 194 GLU A C 1
ATOM 1557 O O . GLU A 1 194 ? -17.815 53.750 28.390 1.00 53.31 194 GLU A O 1
ATOM 1562 N N . ASP A 1 195 ? -17.454 52.643 26.467 1.00 54.81 195 ASP A N 1
ATOM 1563 C CA . ASP A 1 195 ? -18.490 51.634 26.719 1.00 54.81 195 ASP A CA 1
ATOM 1564 C C . ASP A 1 195 ? -18.063 50.551 27.729 1.00 54.81 195 ASP A C 1
ATOM 1566 O O . ASP A 1 195 ? -18.868 50.161 28.589 1.00 54.81 195 ASP A O 1
ATOM 1570 N N . ASP A 1 196 ? -16.791 50.140 27.738 1.00 55.06 196 ASP A N 1
ATOM 1571 C CA . ASP A 1 196 ? -16.305 49.078 28.635 1.00 55.06 196 ASP A CA 1
ATOM 1572 C C . ASP A 1 196 ? -16.177 49.524 30.105 1.00 55.06 196 ASP A C 1
ATOM 1574 O O . ASP A 1 196 ? -16.404 48.739 31.032 1.00 55.06 196 ASP A O 1
ATOM 1578 N N . LEU A 1 197 ? -15.919 50.811 30.368 1.00 53.50 197 LEU A N 1
ATOM 1579 C CA . LEU A 1 197 ? -15.875 51.335 31.742 1.00 53.50 197 LEU A CA 1
ATOM 1580 C C . LEU A 1 197 ? -17.268 51.505 32.374 1.00 53.50 197 LEU A C 1
ATOM 1582 O O . LEU A 1 197 ? -17.385 51.552 33.604 1.00 53.50 197 LEU A O 1
ATOM 1586 N N . SER A 1 198 ? -18.330 51.589 31.567 1.00 53.97 198 SER A N 1
ATOM 1587 C CA . SER A 1 198 ? -19.694 51.812 32.064 1.00 53.97 198 SER A CA 1
ATOM 1588 C C . SER A 1 198 ? -20.413 50.514 32.467 1.00 53.97 198 SER A C 1
ATOM 1590 O O . SER A 1 198 ? -21.216 50.512 33.411 1.00 53.97 198 SER A O 1
ATOM 1592 N N . ASN A 1 199 ? -20.084 49.390 31.819 1.00 54.91 199 ASN A N 1
ATOM 1593 C CA . ASN A 1 199 ? -20.768 48.111 32.021 1.00 54.91 199 ASN A CA 1
ATOM 1594 C C . ASN A 1 199 ? -20.189 47.259 33.161 1.00 54.91 199 ASN A C 1
ATOM 1596 O O . ASN A 1 199 ? -20.955 46.593 33.869 1.00 54.91 199 ASN A O 1
ATOM 1600 N N . ASP A 1 200 ? -18.881 47.326 33.419 1.00 54.56 200 ASP A N 1
ATOM 1601 C CA . ASP A 1 200 ? -18.254 46.487 34.452 1.00 54.56 200 ASP A CA 1
ATOM 1602 C C . ASP A 1 200 ? -18.546 46.958 35.889 1.00 54.56 200 ASP A C 1
ATOM 1604 O O . ASP A 1 200 ? -18.610 46.157 36.823 1.00 54.56 200 ASP A O 1
ATOM 1608 N N . LEU A 1 201 ? -18.854 48.245 36.085 1.00 52.91 201 LEU A N 1
ATOM 1609 C CA . LEU A 1 201 ? -19.245 48.785 37.395 1.00 52.91 201 LEU A CA 1
ATOM 1610 C C . LEU A 1 201 ? -20.702 48.479 37.785 1.00 52.91 201 LEU A C 1
ATOM 1612 O O . LEU A 1 201 ? -21.035 48.509 38.973 1.00 52.91 201 LEU A O 1
ATOM 1616 N N . SER A 1 202 ? -21.577 48.162 36.822 1.00 53.47 202 SER A N 1
ATOM 1617 C CA . SER A 1 202 ? -23.001 47.904 37.097 1.00 53.47 202 SER A CA 1
ATOM 1618 C C . SER A 1 202 ? -23.309 46.446 37.451 1.00 53.47 202 SER A C 1
ATOM 1620 O O . SER A 1 202 ? -24.287 46.186 38.156 1.00 53.47 202 SER A O 1
ATOM 1622 N N . ASN A 1 203 ? -22.492 45.483 37.016 1.00 55.16 203 ASN A N 1
ATOM 1623 C CA . ASN A 1 203 ? -22.802 44.064 37.216 1.00 55.16 203 ASN A CA 1
ATOM 1624 C C . ASN A 1 203 ? -22.314 43.492 38.553 1.00 55.16 203 ASN A C 1
ATOM 1626 O O . ASN A 1 203 ? -23.001 42.635 39.121 1.00 55.16 203 ASN A O 1
ATOM 1630 N N . ASP A 1 204 ? -21.213 43.996 39.112 1.00 53.31 204 ASP A N 1
ATOM 1631 C CA . ASP A 1 204 ? -20.581 43.360 40.278 1.00 53.31 204 ASP A CA 1
ATOM 1632 C C . ASP A 1 204 ? -21.204 43.760 41.635 1.00 53.31 204 ASP A C 1
ATOM 1634 O O . ASP A 1 204 ? -21.005 43.108 42.659 1.00 53.31 204 ASP A O 1
ATOM 1638 N N . LEU A 1 205 ? -22.070 44.783 41.652 1.00 53.06 205 LEU A N 1
ATOM 1639 C CA . LEU A 1 205 ? -22.851 45.179 42.836 1.00 53.06 205 LEU A CA 1
ATOM 1640 C C . LEU A 1 205 ? -24.185 44.424 42.990 1.00 53.06 205 LEU A C 1
ATOM 1642 O O . LEU A 1 205 ? -24.887 44.623 43.983 1.00 53.06 205 LEU A O 1
ATOM 1646 N N . SER A 1 206 ? -24.556 43.557 42.041 1.00 54.09 206 SER A N 1
ATOM 1647 C CA . SER A 1 206 ? -25.901 42.960 41.996 1.00 54.09 206 SER A CA 1
ATOM 1648 C C . SER A 1 206 ? -26.006 41.500 42.465 1.00 54.09 206 SER A C 1
ATOM 1650 O O . SER A 1 206 ? -27.123 40.989 42.566 1.00 54.09 206 SER A O 1
ATOM 1652 N N . LYS A 1 207 ? -24.899 40.796 42.764 1.00 50.78 207 LYS A N 1
ATOM 1653 C CA . LYS A 1 207 ? -24.948 39.328 42.961 1.00 50.78 207 LYS A CA 1
ATOM 1654 C C . LYS A 1 207 ? -24.101 38.770 44.111 1.00 50.78 207 LYS A C 1
ATOM 1656 O O . LYS A 1 207 ? -23.214 37.952 43.908 1.00 50.78 207 LYS A O 1
ATOM 1661 N N . GLN A 1 208 ? -24.479 39.096 45.342 1.00 49.44 208 GLN A N 1
ATOM 1662 C CA . GLN A 1 208 ? -24.243 38.276 46.545 1.00 49.44 208 GLN A CA 1
ATOM 1663 C C . GLN A 1 208 ? -25.429 38.505 47.519 1.00 49.44 208 GLN A C 1
ATOM 1665 O O . GLN A 1 208 ? -26.036 39.573 47.481 1.00 49.44 208 GLN A O 1
ATOM 1670 N N . PRO A 1 209 ? -25.731 37.608 48.476 1.00 55.22 209 PRO A N 1
ATOM 1671 C CA . PRO A 1 209 ? -26.227 36.238 48.327 1.00 55.22 209 PRO A CA 1
ATOM 1672 C C . PRO A 1 209 ? -27.559 36.050 49.103 1.00 55.22 209 PRO A C 1
ATOM 1674 O O . PRO A 1 209 ? -27.794 36.707 50.115 1.00 55.22 209 PRO A O 1
ATOM 1677 N N . SER A 1 210 ? -28.446 35.133 48.706 1.00 49.78 210 SER A N 1
ATOM 1678 C CA . SER A 1 210 ? -29.491 34.648 49.632 1.00 49.78 210 SER A CA 1
ATOM 1679 C C . SER A 1 210 ? -30.083 33.301 49.219 1.00 49.78 210 SER A C 1
ATOM 1681 O O . SER A 1 210 ? -30.370 33.085 48.045 1.00 49.78 210 SER A O 1
ATOM 1683 N N . ASN A 1 211 ? -30.309 32.468 50.242 1.00 45.31 211 ASN A N 1
ATOM 1684 C CA . ASN A 1 211 ? -30.984 31.162 50.281 1.00 45.31 211 ASN A CA 1
ATOM 1685 C C . ASN A 1 211 ? -30.079 29.993 49.867 1.00 45.31 211 ASN A C 1
ATOM 1687 O O . ASN A 1 211 ? -29.754 29.834 48.699 1.00 45.31 211 ASN A O 1
ATOM 1691 N N . ASP A 1 212 ? -29.550 29.146 50.748 1.00 46.69 212 ASP A N 1
ATOM 1692 C CA . ASP A 1 212 ? -30.001 28.600 52.038 1.00 46.69 212 ASP A CA 1
ATOM 1693 C C . ASP A 1 212 ? -31.379 27.910 52.031 1.00 46.69 212 ASP A C 1
ATOM 1695 O O . ASP A 1 212 ? -32.389 28.500 51.652 1.00 46.69 212 ASP A O 1
ATOM 1699 N N . LEU A 1 213 ? -31.355 26.680 52.563 1.00 45.84 213 LEU A N 1
ATOM 1700 C CA . LEU A 1 213 ? -32.442 25.778 52.973 1.00 45.84 213 LEU A CA 1
ATOM 1701 C C . LEU A 1 213 ? -33.080 24.815 51.938 1.00 45.84 213 LEU A C 1
ATOM 1703 O O . LEU A 1 213 ? -33.975 25.159 51.176 1.00 45.84 213 LEU A O 1
ATOM 1707 N N . SER A 1 214 ? -32.636 23.553 52.072 1.00 46.69 214 SER A N 1
ATOM 1708 C CA . SER A 1 214 ? -33.378 22.418 52.677 1.00 46.69 214 SER A CA 1
ATOM 1709 C C . SER A 1 214 ? -33.976 21.302 51.797 1.00 46.69 214 SER A C 1
ATOM 1711 O O . SER A 1 214 ? -34.801 21.531 50.925 1.00 46.69 214 SER A O 1
ATOM 1713 N N . ASN A 1 215 ? -33.635 20.071 52.233 1.00 42.69 215 ASN A N 1
ATOM 1714 C CA . ASN A 1 215 ? -34.343 18.784 52.095 1.00 42.69 215 ASN A CA 1
ATOM 1715 C C . ASN A 1 215 ? -34.460 18.206 50.660 1.00 42.69 215 ASN A C 1
ATOM 1717 O O . ASN A 1 215 ? -34.519 18.928 49.686 1.00 42.69 215 ASN A O 1
ATOM 1721 N N . GLU A 1 216 ? -34.464 16.898 50.403 1.00 48.91 216 GLU A N 1
ATOM 1722 C CA . GLU A 1 216 ? -34.926 15.783 51.218 1.00 48.91 216 GLU A CA 1
ATOM 1723 C C . GLU A 1 216 ? -34.369 14.449 50.686 1.00 48.91 216 GLU A C 1
ATOM 1725 O O . GLU A 1 216 ? -34.301 14.192 49.486 1.00 48.91 216 GLU A O 1
ATOM 1730 N N . THR A 1 217 ? -34.006 13.600 51.635 1.00 48.56 217 THR A N 1
ATOM 1731 C CA . THR A 1 217 ? -33.787 12.155 51.589 1.00 48.56 217 THR A CA 1
ATOM 1732 C C . THR A 1 217 ? -34.785 11.377 50.718 1.00 48.56 217 THR A C 1
ATOM 1734 O O . THR A 1 217 ? -35.967 11.364 51.040 1.00 48.56 217 THR A O 1
ATOM 1737 N N . ILE A 1 218 ? -34.316 10.574 49.752 1.00 53.09 218 ILE A N 1
ATOM 1738 C CA . ILE A 1 218 ? -35.007 9.328 49.368 1.00 53.09 218 ILE A CA 1
ATOM 1739 C C . ILE A 1 218 ? -33.994 8.184 49.280 1.00 53.09 218 ILE A C 1
ATOM 1741 O O . ILE A 1 218 ? -33.188 8.075 48.360 1.00 53.09 218 ILE A O 1
ATOM 1745 N N . SER A 1 219 ? -34.080 7.345 50.309 1.00 48.91 219 SER A N 1
ATOM 1746 C CA . SER A 1 219 ? -33.612 5.967 50.365 1.00 48.91 219 SER A CA 1
ATOM 1747 C C . SER A 1 219 ? -34.327 5.127 49.302 1.00 48.91 219 SER A C 1
ATOM 1749 O O . SER A 1 219 ? -35.550 5.196 49.182 1.00 48.91 219 SER A O 1
ATOM 1751 N N . GLY A 1 220 ? -33.573 4.327 48.553 1.00 46.41 220 GLY A N 1
ATOM 1752 C CA . GLY A 1 220 ? -34.090 3.416 47.534 1.00 46.41 220 GLY A CA 1
ATOM 1753 C C . GLY A 1 220 ? -33.160 2.225 47.366 1.00 46.41 220 GLY A C 1
ATOM 1754 O O . GLY A 1 220 ? -32.407 2.144 46.402 1.00 46.41 220 GLY A O 1
ATOM 1755 N N . GLU A 1 221 ? -33.194 1.335 48.355 1.00 49.25 221 GLU A N 1
ATOM 1756 C CA . GLU A 1 221 ? -32.625 -0.010 48.319 1.00 49.25 221 GLU A CA 1
ATOM 1757 C C . GLU A 1 221 ? -33.185 -0.803 47.124 1.00 49.25 221 GLU A C 1
ATOM 1759 O O . GLU A 1 221 ? -34.392 -0.822 46.889 1.00 49.25 221 GLU A O 1
ATOM 1764 N N . GLY A 1 222 ? -32.314 -1.479 46.374 1.00 46.62 222 GLY A N 1
ATOM 1765 C CA . GLY A 1 222 ? -32.712 -2.221 45.178 1.00 46.62 222 GLY A CA 1
ATOM 1766 C C . GLY A 1 222 ? -31.642 -3.194 44.707 1.00 46.62 222 GLY A C 1
ATOM 1767 O O . GLY A 1 222 ? -31.012 -2.988 43.678 1.00 46.62 222 GLY A O 1
ATOM 1768 N N . LEU A 1 223 ? -31.435 -4.236 45.508 1.00 52.41 223 LEU A N 1
ATOM 1769 C CA . LEU A 1 223 ? -30.660 -5.442 45.223 1.00 52.41 223 LEU A CA 1
ATOM 1770 C C . LEU A 1 223 ? -30.935 -6.009 43.818 1.00 52.41 223 LEU A C 1
ATOM 1772 O O . LEU A 1 223 ? -32.056 -6.441 43.564 1.00 52.41 223 LEU A O 1
ATOM 1776 N N . VAL A 1 224 ? -29.902 -6.156 42.982 1.00 52.03 224 VAL A N 1
ATOM 1777 C CA . VAL A 1 224 ? -29.794 -7.307 42.069 1.00 52.03 224 VAL A CA 1
ATOM 1778 C C . VAL A 1 224 ? -28.330 -7.728 41.981 1.00 52.03 224 VAL A C 1
ATOM 1780 O O . VAL A 1 224 ? -27.513 -7.164 41.261 1.00 52.03 224 VAL A O 1
ATOM 1783 N N . SER A 1 225 ? -27.999 -8.718 42.797 1.00 52.06 225 SER A N 1
ATOM 1784 C CA . SER A 1 225 ? -26.840 -9.582 42.648 1.00 52.06 225 SER A CA 1
ATOM 1785 C C . SER A 1 225 ? -27.108 -10.565 41.508 1.00 52.06 225 SER A C 1
ATOM 1787 O O . SER A 1 225 ? -27.953 -11.444 41.675 1.00 52.06 225 SER A O 1
ATOM 1789 N N . GLU A 1 226 ? -26.382 -10.464 40.396 1.00 49.53 226 GLU A N 1
ATOM 1790 C CA . GLU A 1 226 ? -26.282 -11.567 39.438 1.00 49.53 226 GLU A CA 1
ATOM 1791 C C . GLU A 1 226 ? -24.816 -11.968 39.275 1.00 49.53 226 GLU A C 1
ATOM 1793 O O . GLU A 1 226 ? -23.994 -11.328 38.625 1.00 49.53 226 GLU A O 1
ATOM 1798 N N . VAL A 1 227 ? -24.514 -13.025 40.021 1.00 51.47 227 VAL A N 1
ATOM 1799 C CA . VAL A 1 227 ? -23.297 -13.817 40.016 1.00 51.47 227 VAL A CA 1
ATOM 1800 C C . VAL A 1 227 ? -23.277 -14.622 38.721 1.00 51.47 227 VAL A C 1
ATOM 1802 O O . VAL A 1 227 ? -24.091 -15.526 38.559 1.00 51.47 227 VAL A O 1
ATOM 1805 N N . PHE A 1 228 ? -22.315 -14.348 37.845 1.00 52.09 228 PHE A N 1
ATOM 1806 C CA . PHE A 1 228 ? -21.844 -15.322 36.866 1.00 52.09 228 PHE A CA 1
ATOM 1807 C C . PHE A 1 228 ? -20.392 -15.673 37.200 1.00 52.09 228 PHE A C 1
ATOM 1809 O O . PHE A 1 228 ? -19.457 -14.951 36.863 1.00 52.09 228 PHE A O 1
ATOM 1816 N N . GLY A 1 229 ? -20.231 -16.791 37.919 1.00 44.28 229 GLY A N 1
ATOM 1817 C CA . GLY A 1 229 ? -19.142 -17.724 37.619 1.00 44.28 229 GLY A CA 1
ATOM 1818 C C . GLY A 1 229 ? -19.389 -18.321 36.226 1.00 44.28 229 GLY A C 1
ATOM 1819 O O . GLY A 1 229 ? -20.485 -18.197 35.688 1.00 44.28 229 GLY A O 1
ATOM 1820 N N . SER A 1 230 ? -18.446 -18.955 35.560 1.00 48.62 230 SER A N 1
ATOM 1821 C CA . SER A 1 230 ? -17.226 -19.623 35.990 1.00 48.62 230 SER A CA 1
ATOM 1822 C C . SER A 1 230 ? -16.333 -19.787 34.753 1.00 48.62 230 SER A C 1
ATOM 1824 O O . SER A 1 230 ? -16.732 -19.425 33.649 1.00 48.62 230 SER A O 1
ATOM 1826 N N . ASP A 1 231 ? -15.165 -20.387 34.968 1.00 49.97 231 ASP A N 1
ATOM 1827 C CA . ASP A 1 231 ? -14.298 -21.004 33.954 1.00 49.97 231 ASP A CA 1
ATOM 1828 C C . ASP A 1 231 ? -13.177 -20.111 33.412 1.00 49.97 231 ASP A C 1
ATOM 1830 O O . ASP A 1 231 ? -13.050 -19.806 32.229 1.00 49.97 231 ASP A O 1
ATOM 1834 N N . THR A 1 232 ? -12.284 -19.741 34.331 1.00 50.56 232 THR A N 1
ATOM 1835 C CA . THR A 1 232 ? -10.865 -19.604 34.004 1.00 50.56 232 THR A CA 1
ATOM 1836 C C . THR A 1 232 ? -10.281 -21.005 33.828 1.00 50.56 232 THR A C 1
ATOM 1838 O O . THR A 1 232 ? -9.900 -21.643 34.812 1.00 50.56 232 THR A O 1
ATOM 1841 N N . ASP A 1 233 ? -10.234 -21.486 32.589 1.00 58.00 233 ASP A N 1
ATOM 1842 C CA . ASP A 1 233 ? -9.392 -22.622 32.226 1.00 58.00 233 ASP A CA 1
ATOM 1843 C C . ASP A 1 233 ? -7.923 -22.216 32.410 1.00 58.00 233 ASP A C 1
ATOM 1845 O O . ASP A 1 233 ? -7.393 -21.337 31.722 1.00 58.00 233 ASP A O 1
ATOM 1849 N N . GLU A 1 234 ? -7.274 -22.846 33.388 1.00 53.81 234 GLU A N 1
ATOM 1850 C CA . GLU A 1 234 ? -5.827 -22.852 33.554 1.00 53.81 234 GLU A CA 1
ATOM 1851 C C . GLU A 1 234 ? -5.192 -23.480 32.308 1.00 53.81 234 GLU A C 1
ATOM 1853 O O . GLU A 1 234 ? -5.176 -24.698 32.132 1.00 53.81 234 GLU A O 1
ATOM 1858 N N . VAL A 1 235 ? -4.649 -22.646 31.422 1.00 56.00 235 VAL A N 1
ATOM 1859 C CA . VAL A 1 235 ? -3.757 -23.114 30.361 1.00 56.00 235 VAL A CA 1
ATOM 1860 C C . VAL A 1 235 ? -2.373 -23.296 30.976 1.00 56.00 235 VAL A C 1
ATOM 1862 O O . VAL A 1 235 ? -1.596 -22.354 31.130 1.00 56.00 235 VAL A O 1
ATOM 1865 N N . GLU A 1 236 ? -2.097 -24.535 31.365 1.00 59.31 236 GLU A N 1
ATOM 1866 C CA . GLU A 1 236 ? -0.793 -25.045 31.771 1.00 59.31 236 GLU A CA 1
ATOM 1867 C C . GLU A 1 236 ? 0.194 -24.898 30.594 1.00 59.31 236 GLU A C 1
ATOM 1869 O O . GLU A 1 236 ? 0.233 -25.703 29.661 1.00 59.31 236 GLU A O 1
ATOM 1874 N N . PHE A 1 237 ? 0.972 -23.812 30.589 1.00 56.06 237 PHE A N 1
ATOM 1875 C CA . PHE A 1 237 ? 2.066 -23.623 29.639 1.00 56.06 237 PHE A CA 1
ATOM 1876 C C . PHE A 1 237 ? 3.200 -24.601 29.972 1.00 56.06 237 PHE A C 1
ATOM 1878 O O . PHE A 1 237 ? 3.999 -24.367 30.879 1.00 56.06 237 PHE A O 1
ATOM 1885 N N . MET A 1 238 ? 3.292 -25.691 29.207 1.00 58.59 238 MET A N 1
ATOM 1886 C CA . MET A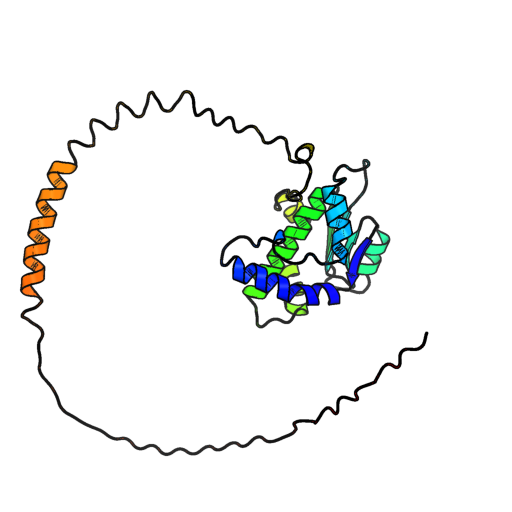 1 238 ? 4.498 -26.515 29.128 1.00 58.59 238 MET A CA 1
ATOM 1887 C C . MET A 1 238 ? 5.656 -25.668 28.586 1.00 58.59 238 MET A C 1
ATOM 1889 O O . MET A 1 238 ? 5.719 -25.358 27.395 1.00 58.59 238 MET A O 1
ATOM 1893 N N . LEU A 1 239 ? 6.588 -25.318 29.472 1.00 58.53 239 LEU A N 1
ATOM 1894 C CA . LEU A 1 239 ? 7.938 -24.905 29.109 1.00 58.53 239 LEU A CA 1
ATOM 1895 C C . LEU A 1 239 ? 8.629 -26.091 28.427 1.00 58.53 239 LEU A C 1
ATOM 1897 O O . LEU A 1 239 ? 9.032 -27.047 29.083 1.00 58.53 239 LEU A O 1
ATOM 1901 N N . VAL A 1 240 ? 8.735 -26.040 27.101 1.00 60.72 240 VAL A N 1
ATOM 1902 C CA . VAL A 1 240 ? 9.627 -26.923 26.348 1.00 60.72 240 VAL A CA 1
ATOM 1903 C C . VAL A 1 240 ? 11.007 -26.277 26.371 1.00 60.72 240 VAL A C 1
ATOM 1905 O O . VAL A 1 240 ? 11.265 -25.315 25.647 1.00 60.72 240 VAL A O 1
ATOM 1908 N N . GLU A 1 241 ? 11.872 -26.782 27.247 1.00 63.94 241 GLU A N 1
ATOM 1909 C CA . GLU A 1 241 ? 13.310 -26.536 27.188 1.00 63.94 241 GLU A CA 1
ATOM 1910 C C . GLU A 1 241 ? 13.832 -27.112 25.864 1.00 63.94 241 GLU A C 1
ATOM 1912 O O . GLU A 1 241 ? 13.769 -28.317 25.624 1.00 63.94 241 GLU A O 1
ATOM 1917 N N . TYR A 1 242 ? 14.290 -26.238 24.967 1.00 63.12 242 TYR A N 1
ATOM 1918 C CA . TYR A 1 242 ? 15.101 -26.647 23.825 1.00 63.12 242 TYR A CA 1
ATOM 1919 C C . TYR A 1 242 ? 16.528 -26.849 24.333 1.00 63.12 242 TYR A C 1
ATOM 1921 O O . TYR A 1 242 ? 17.229 -25.882 24.631 1.00 63.12 242 TYR A O 1
ATOM 1929 N N . GLU A 1 243 ? 16.926 -28.112 24.464 1.00 65.19 243 GLU A N 1
ATOM 1930 C CA . GLU A 1 243 ? 18.325 -28.494 24.603 1.00 65.19 243 GLU A CA 1
ATOM 1931 C C . GLU A 1 243 ? 19.074 -28.126 23.313 1.00 65.19 243 GLU A C 1
ATOM 1933 O O . GLU A 1 243 ? 18.707 -28.528 22.207 1.00 65.19 243 GLU A O 1
ATOM 1938 N N . ASP A 1 244 ? 20.116 -27.317 23.493 1.00 68.81 244 ASP A N 1
ATOM 1939 C CA . ASP A 1 244 ? 21.198 -27.076 22.544 1.00 68.81 244 ASP A CA 1
ATOM 1940 C C . ASP A 1 244 ? 21.873 -28.415 22.191 1.00 68.81 244 ASP A C 1
ATOM 1942 O O . ASP A 1 244 ? 22.545 -29.019 23.030 1.00 68.81 244 ASP A O 1
ATOM 1946 N N . GLU A 1 245 ? 21.764 -28.854 20.937 1.00 68.06 245 GLU A N 1
ATOM 1947 C CA . GLU A 1 245 ? 22.679 -29.840 20.359 1.00 68.06 245 GLU A CA 1
ATOM 1948 C C . GLU A 1 245 ? 23.295 -29.309 19.053 1.00 68.06 245 GLU A C 1
ATOM 1950 O O . GLU A 1 245 ? 22.646 -29.276 18.010 1.00 68.06 245 GLU A O 1
ATOM 1955 N N . MET A 1 246 ? 24.588 -28.977 19.181 1.00 55.94 246 MET A N 1
ATOM 1956 C CA . MET A 1 246 ? 25.689 -28.992 18.193 1.00 55.94 246 MET A CA 1
ATOM 1957 C C . MET A 1 246 ? 25.658 -28.070 16.967 1.00 55.94 246 MET A C 1
ATOM 1959 O O . MET A 1 246 ? 24.963 -28.366 15.972 1.00 55.94 246 MET A O 1
#

Foldseek 3Di:
DDLKAFLVLVLVCLVQLLVQCVVQPPHQRDPVVTDDRPSCVVLLVCLQPPQDDDQPQKKKAKLDFSMGGIDSDPVVLVNRHPPPPLTDMEIDRTSLLSVQLVVVLSRLLSVQCNVCVVDHPVRSSSVSSVVDDDRVCSSVPGDRDGNPNHDPVPDDPPPPPPVVPPDDPVPPPVPPPVPPPVPPVVPPVPPPVVVVVVPVVPPPVPDDDDDDDDDDDDDDDDDDDDDDDDDPDPPPDPDDDDDDDD

pLDDT: mean 76.36, std 19.62, range [41.28, 97.56]

Secondary structure (DSSP, 8-state):
-EEEEEHHHHHTTHHHHHHHHHHHTTSPP-TTSSPPPHHHHHHHHHHHH--PPPTTPPEEEEEESSEEEEES-HHHHHHHHTT-TT-EEEEES-HHHHHHHHHHHHHHHHHHHHH-TTS-HHHHHHHHHHHSPPHHHHHHHS-----TTS-GGGS----------SSSSSSSSSSSTTTSTTTHHHHHHHHHHHHHHHHHHHHTTS----------------------------------------

Radius of gyration: 32.11 Å; chains: 1; bounding box: 61×88×74 Å

Sequence (246 aa):
MHWTVPLMNLYCYLPHLLMAQIKAGDGVVNLDEGPQPYAFMAFYDRVRDRPARARGERVYIIFVGSVVGITTEQHTREAAMWGCPDAYSIRTPSLIRAYSIWRHWLRLLAKLVYQHPELDDAGLVRLGRQSLPAANVLEESVETEFHPEAPPMFAPPQEEVCIDVEEDVEEDVEEDVEEDVEEDVEDDIGEDVEDDLSNDLSNDLSKQPSNDLSNETISGEGLVSEVFGSDTDEVEFMLVEYEDEM